Protein 3BNW (pdb70)

B-factor: mean 30.73, std 6.1, range [16.57, 66.94]

Radius of gyration: 21.54 Å; Cα contacts (8 Å, |Δi|>4): 655; chains: 2; bounding box: 54×39×64 Å

Solvent-accessible surface area: 16750 Å² total; per-residue (Å²): 119,5,22,79,27,59,1,20,33,36,1,0,0,8,0,92,8,62,152,122,190,112,66,100,77,85,23,26,4,21,41,62,181,93,5,57,126,43,0,69,67,10,42,15,0,6,0,2,0,19,0,12,0,15,111,4,84,88,89,65,114,101,80,32,35,56,45,28,0,5,0,14,2,8,73,105,82,15,32,0,43,19,68,28,22,63,154,29,76,85,107,32,64,33,0,10,0,32,1,0,0,19,1,3,0,22,2,71,31,61,54,168,64,98,141,29,36,72,70,16,75,127,50,5,43,108,29,0,110,93,17,4,128,95,119,140,21,69,102,53,21,169,44,73,30,18,149,40,124,56,114,76,78,20,74,32,62,78,10,183,92,7,29,34,33,0,0,0,8,0,94,3,54,129,92,155,188,118,78,123,66,77,18,26,4,19,38,64,184,106,10,33,131,57,0,51,63,11,41,18,0,7,0,8,0,20,0,13,0,12,99,6,90,85,81,75,110,89,83,37,34,54,48,24,0,8,0,18,0,8,90,151,94,65,10,35,0,42,14,66,26,27,64,156,32,77,85,85,31,55,28,0,9,0,32,0,0,0,21,6,20,0,12,1,75,28,68,60,175,61,102,107,28,54,79,76,5,77,148,35,7,50,109,47,0,113,74,42,3,132,79,99,103,22,69,124,54,19,208,53,83,26,28,146,30,138,57,103,75,74,28,69,32,62,78,14,176

Organism: Trypanosoma brucei brucei (strain 927/4 GUTat10.1) (NCBI:txid185431)

InterPro domains:
  IPR015865 Riboflavin kinase domain, bacterial/eukaryotic [PF01687] (8-143)
  IPR015865 Riboflavin kinase domain, bacterial/eukaryotic [SM00904] (9-144)
  IPR023465 Riboflavin kinase domain superfamily [G3DSA:2.40.30.30] (1-173)
  IPR023465 Riboflavin kinase domain superfamily [SSF82114] (8-155)
  IPR023468 Riboflavin kinase [PTHR22749] (8-161)

GO terms:
  GO:0031981 nuclear lumen (C, HTP)
  GO:0005737 cytoplasm (C, HTP)

Structure (mmCIF, N/CA/C/O backbone):
data_3BNW
#
_entry.id   3BNW
#
_cell.length_a   39.695
_cell.length_b   65.604
_cell.length_c   62.690
_cell.angle_alpha   90.00
_cell.angle_beta   103.49
_cell.angle_gamma   90.00
#
_symmetry.space_group_name_H-M   'P 1 21 1'
#
loop_
_entity.id
_entity.type
_entity.pdbx_description
1 polymer 'Riboflavin kinase, putative'
2 water water
#
loop_
_atom_site.group_PDB
_atom_site.id
_atom_site.type_symbol
_atom_site.label_atom_id
_atom_site.label_alt_id
_atom_site.label_comp_id
_atom_site.label_asym_id
_atom_site.label_entity_id
_atom_site.label_seq_id
_atom_site.pdbx_PDB_ins_code
_atom_site.Cartn_x
_atom_site.Cartn_y
_atom_site.Cartn_z
_atom_site.occupancy
_atom_site.B_iso_or_equiv
_atom_site.auth_seq_id
_atom_site.auth_comp_id
_atom_site.auth_asym_id
_atom_site.auth_atom_id
_atom_site.pdbx_PDB_model_num
ATOM 1 N N . HIS A 1 8 ? 2.378 36.717 42.426 1.00 31.39 0 HIS A N 1
ATOM 2 C CA . HIS A 1 8 ? 1.927 37.406 41.176 1.00 31.41 0 HIS A CA 1
ATOM 3 C C . HIS A 1 8 ? 0.435 37.730 41.238 1.00 30.71 0 HIS A C 1
ATOM 4 O O . HIS A 1 8 ? -0.353 36.978 41.816 1.00 30.91 0 HIS A O 1
ATOM 11 N N . MET A 1 9 ? 0.054 38.852 40.635 1.00 29.90 1 MET A N 1
ATOM 12 C CA . MET A 1 9 ? -1.349 39.258 40.577 1.00 28.98 1 MET A CA 1
ATOM 13 C C . MET A 1 9 ? -2.147 38.315 39.685 1.00 30.28 1 MET A C 1
ATOM 14 O O . MET A 1 9 ? -1.611 37.768 38.718 1.00 30.96 1 MET A O 1
ATOM 19 N N . ARG A 1 10 ? -3.421 38.123 40.014 1.00 31.07 2 ARG A N 1
ATOM 20 C CA . ARG A 1 10 ? -4.318 37.320 39.178 1.00 31.84 2 ARG A CA 1
ATOM 21 C C . ARG A 1 10 ? -4.521 38.029 37.840 1.00 32.32 2 ARG A C 1
ATOM 22 O O . ARG A 1 10 ? -4.654 39.253 37.796 1.00 32.33 2 ARG A O 1
ATOM 24 N N . GLN A 1 11 ? -4.524 37.265 36.750 1.00 32.93 3 GLN A N 1
ATOM 25 C CA . GLN A 1 11 ? -4.689 37.855 35.419 1.00 33.30 3 GLN A CA 1
ATOM 26 C C . GLN A 1 11 ? -6.169 37.980 35.107 1.00 33.03 3 GLN A C 1
ATOM 27 O O . GLN A 1 11 ? -6.806 37.025 34.666 1.00 33.24 3 GLN A O 1
ATOM 33 N N . THR A 1 12 ? -6.704 39.172 35.362 1.00 33.00 4 THR A N 1
ATOM 34 C CA . THR A 1 12 ? -8.136 39.434 35.264 1.00 33.05 4 THR A CA 1
ATOM 35 C C . THR A 1 12 ? -8.414 40.449 34.162 1.00 32.64 4 THR A C 1
ATOM 36 O O . THR A 1 12 ? -7.522 41.195 33.748 1.00 32.77 4 THR A O 1
ATOM 40 N N . GLY A 1 13 ? -9.664 40.487 33.712 1.00 32.06 5 GLY A N 1
ATOM 41 C CA . GLY A 1 13 ? -10.110 41.472 32.731 1.00 31.62 5 GLY A CA 1
ATOM 42 C C . GLY A 1 13 ? -10.524 42.802 33.347 1.00 30.98 5 GLY A C 1
ATOM 43 O O . GLY A 1 13 ? -11.379 43.506 32.795 1.00 31.50 5 GLY A O 1
ATOM 44 N N . SER A 1 14 ? -9.952 43.130 34.505 1.00 29.62 6 SER A N 1
ATOM 45 C CA . SER A 1 14 ? -10.013 44.481 35.050 1.00 28.41 6 SER A CA 1
ATOM 46 C C . SER A 1 14 ? -8.847 45.297 34.489 1.00 27.73 6 SER A C 1
ATOM 47 O O . SER A 1 14 ? -8.881 46.528 34.516 1.00 27.48 6 SER A O 1
ATOM 50 N N . PHE A 1 15 ? -7.821 44.610 33.981 1.00 27.02 7 PHE A N 1
ATOM 51 C CA . PHE A 1 15 ? -6.652 45.279 33.430 1.00 26.69 7 PHE A CA 1
ATOM 52 C C . PHE A 1 15 ? -6.903 45.666 31.985 1.00 26.76 7 PHE A C 1
ATOM 53 O O . PHE A 1 15 ? -7.178 44.809 31.149 1.00 26.82 7 PHE A O 1
ATOM 61 N N . GLN A 1 16 ? -6.787 46.959 31.697 1.00 26.78 8 GLN A N 1
ATOM 62 C CA . GLN A 1 16 ? -6.953 47.478 30.341 1.00 26.46 8 GLN A CA 1
ATOM 63 C C . GLN A 1 16 ? -5.599 47.565 29.624 1.00 25.82 8 GLN A C 1
ATOM 64 O O . GLN A 1 16 ? -4.747 48.369 30.011 1.00 25.66 8 GLN A O 1
ATOM 70 N N . PRO A 1 17 ? -5.389 46.740 28.577 1.00 25.59 9 PRO A N 1
ATOM 71 C CA . PRO A 1 17 ? -4.137 46.848 27.835 1.00 25.12 9 PRO A CA 1
ATOM 72 C C . PRO A 1 17 ? -4.084 48.130 27.021 1.00 24.69 9 PRO A C 1
ATOM 73 O O . PRO A 1 17 ? -5.123 48.694 26.684 1.00 24.58 9 PRO A O 1
ATOM 77 N N . PHE A 1 18 ? -2.876 48.582 26.711 1.00 24.32 10 PHE A N 1
ATOM 78 C CA . PHE A 1 18 ? -2.696 49.816 25.969 1.00 24.15 10 PHE A CA 1
ATOM 79 C C . PHE A 1 18 ? -1.399 49.814 25.183 1.00 23.95 10 PHE A C 1
ATOM 80 O O . PHE A 1 18 ? -0.598 48.886 25.272 1.00 23.79 10 PHE A O 1
ATOM 88 N N . PHE A 1 19 ? -1.222 50.876 24.404 1.00 24.22 11 PHE A N 1
ATOM 89 C CA . PHE A 1 19 ? -0.037 51.096 23.591 1.00 24.09 11 PHE A CA 1
ATOM 90 C C . PHE A 1 19 ? 0.606 52.405 24.038 1.00 24.06 11 PHE A C 1
ATOM 91 O O . PHE A 1 19 ? -0.095 53.355 24.390 1.00 23.84 11 PHE A O 1
ATOM 99 N N . LEU A 1 20 ? 1.934 52.449 24.034 1.00 24.19 12 LEU A N 1
ATOM 100 C CA . LEU A 1 20 ? 2.659 53.648 24.442 1.00 24.22 12 LEU A CA 1
ATOM 101 C C . LEU A 1 20 ? 3.881 53.831 23.567 1.00 23.91 12 LEU A C 1
ATOM 102 O O . LEU A 1 20 ? 4.659 52.894 23.378 1.00 24.39 12 LEU A O 1
ATOM 107 N N . ARG A 1 21 ? 4.037 55.032 23.019 1.00 23.67 13 ARG A N 1
ATOM 108 C CA . ARG A 1 21 ? 5.193 55.364 22.183 1.00 23.48 13 ARG A CA 1
ATOM 109 C C . ARG A 1 21 ? 5.857 56.613 22.744 1.00 23.50 13 ARG A C 1
ATOM 110 O O . ARG A 1 21 ? 5.179 57.603 23.019 1.00 23.67 13 ARG A O 1
ATOM 118 N N . GLY A 1 22 ? 7.175 56.563 22.912 1.00 23.30 14 GLY A N 1
ATOM 119 C CA . GLY A 1 22 ? 7.927 57.702 23.433 1.00 23.38 14 GLY A CA 1
ATOM 120 C C . GLY A 1 22 ? 9.425 57.492 23.332 1.00 23.52 14 GLY A C 1
ATOM 121 O O . GLY A 1 22 ? 9.882 56.375 23.115 1.00 23.62 14 GLY A O 1
ATOM 122 N N . LYS A 1 23 ? 10.186 58.572 23.494 1.00 23.78 15 LYS A N 1
ATOM 123 C CA . LYS A 1 23 ? 11.647 58.511 23.431 1.00 24.13 15 LYS A CA 1
ATOM 124 C C . LYS A 1 23 ? 12.281 58.018 24.739 1.00 24.15 15 LYS A C 1
ATOM 125 O O . LYS A 1 23 ? 11.758 58.254 25.829 1.00 23.87 15 LYS A O 1
ATOM 131 N N . VAL A 1 24 ? 13.412 57.328 24.606 1.00 24.36 16 VAL A N 1
ATOM 132 C CA . VAL A 1 24 ? 14.181 56.858 25.754 1.00 24.81 16 VAL A CA 1
ATOM 133 C C . VAL A 1 24 ? 15.010 58.020 26.307 1.00 25.09 16 VAL A C 1
ATOM 134 O O . VAL A 1 24 ? 15.833 58.598 25.585 1.00 25.74 16 VAL A O 1
ATOM 138 N N . VAL A 1 25 ? 14.788 58.349 27.580 1.00 25.19 17 VAL A N 1
ATOM 139 C CA . VAL A 1 25 ? 15.458 59.469 28.245 1.00 25.32 17 VAL A CA 1
ATOM 140 C C . VAL A 1 25 ? 16.128 59.026 29.547 1.00 26.06 17 VAL A C 1
ATOM 141 O O . VAL A 1 25 ? 15.940 57.896 30.004 1.00 26.40 17 VAL A O 1
ATOM 145 N N . HIS A 1 26 ? 16.913 59.923 30.139 1.00 26.68 18 HIS A N 1
ATOM 146 C CA . HIS A 1 26 ? 17.577 59.659 31.417 1.00 26.73 18 HIS A CA 1
ATOM 147 C C . HIS A 1 26 ? 16.616 59.885 32.580 1.00 26.72 18 HIS A C 1
ATOM 148 O O . HIS A 1 26 ? 16.975 59.695 33.744 1.00 27.05 18 HIS A O 1
ATOM 155 N N . SER A 1 33 ? 21.968 54.502 45.438 1.00 37.00 25 SER A N 1
ATOM 156 C CA . SER A 1 33 ? 22.503 53.144 45.420 1.00 37.06 25 SER A CA 1
ATOM 157 C C . SER A 1 33 ? 23.724 53.043 44.503 1.00 37.33 25 SER A C 1
ATOM 158 O O . SER A 1 33 ? 23.724 53.576 43.392 1.00 37.47 25 SER A O 1
ATOM 161 N N . GLN A 1 34 ? 24.749 52.337 44.975 1.00 37.49 26 GLN A N 1
ATOM 162 C CA . GLN A 1 34 ? 25.997 52.161 44.236 1.00 37.69 26 GLN A CA 1
ATOM 163 C C . GLN A 1 34 ? 25.944 50.973 43.263 1.00 37.68 26 GLN A C 1
ATOM 164 O O . GLN A 1 34 ? 26.899 50.742 42.521 1.00 37.69 26 GLN A O 1
ATOM 170 N N . LEU A 1 35 ? 24.842 50.221 43.275 1.00 37.87 27 LEU A N 1
ATOM 171 C CA . LEU A 1 35 ? 24.708 49.012 42.449 1.00 38.15 27 LEU A CA 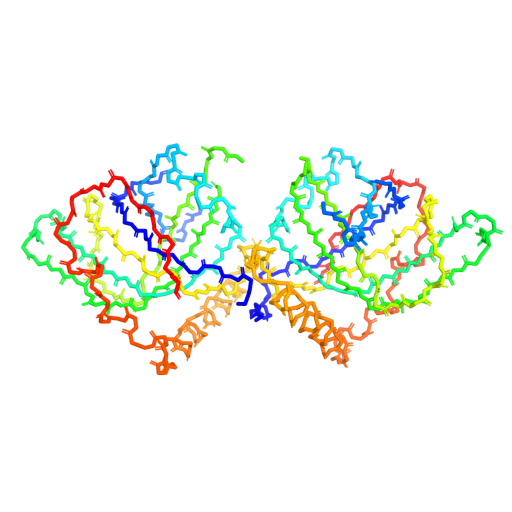1
ATOM 172 C C . LEU A 1 35 ? 24.597 49.290 40.949 1.00 38.62 27 LEU A C 1
ATOM 173 O O . LEU A 1 35 ? 24.976 48.451 40.130 1.00 38.51 27 LEU A O 1
ATOM 178 N N . GLY A 1 36 ? 24.076 50.459 40.592 1.00 39.10 28 GLY A N 1
ATOM 179 C CA . GLY A 1 36 ? 23.932 50.832 39.194 1.00 39.61 28 GLY A CA 1
ATOM 180 C C . GLY A 1 36 ? 22.705 50.195 38.570 1.00 40.07 28 GLY A C 1
ATOM 181 O O . GLY A 1 36 ? 22.796 49.496 37.559 1.00 39.97 28 GLY A O 1
ATOM 182 N N . PHE A 1 37 ? 21.552 50.435 39.188 1.00 40.64 29 PHE A N 1
ATOM 183 C CA . PHE A 1 37 ? 20.278 50.029 38.617 1.00 40.84 29 PHE A CA 1
ATOM 184 C C . PHE A 1 37 ? 20.031 50.825 37.342 1.00 41.11 29 PHE A C 1
ATOM 185 O O . PHE A 1 37 ? 20.618 51.894 37.156 1.00 41.03 29 PHE A O 1
ATOM 193 N N . PRO A 1 38 ? 19.160 50.308 36.456 1.00 41.31 30 PRO A N 1
ATOM 194 C CA . PRO A 1 38 ? 18.748 51.071 35.280 1.00 41.31 30 PRO A CA 1
ATOM 195 C C . PRO A 1 38 ? 17.982 52.330 35.667 1.00 41.12 30 PRO A C 1
ATOM 196 O O . PRO A 1 38 ? 17.142 52.280 36.569 1.00 41.57 30 PRO A O 1
ATOM 200 N N . THR A 1 39 ? 18.267 53.442 34.992 1.00 40.66 31 THR A N 1
ATOM 201 C CA . THR A 1 39 ? 17.487 54.673 35.167 1.00 40.06 31 THR A CA 1
ATOM 202 C C . THR A 1 39 ? 16.960 55.218 33.825 1.00 39.47 31 THR A C 1
ATOM 203 O O . THR A 1 39 ? 16.789 56.426 33.662 1.00 39.67 31 THR A O 1
ATOM 207 N N . ALA A 1 40 ? 16.702 54.325 32.871 1.00 38.68 32 ALA A N 1
ATOM 208 C CA . ALA A 1 40 ? 16.140 54.717 31.577 1.00 38.06 32 ALA A CA 1
ATOM 209 C C . ALA A 1 40 ? 14.626 54.849 31.699 1.00 37.54 32 ALA A C 1
ATOM 210 O O . ALA A 1 40 ? 13.969 53.995 32.305 1.00 37.61 32 ALA A O 1
ATOM 212 N N . ASN A 1 41 ? 14.084 55.926 31.132 1.00 36.68 33 ASN A N 1
ATOM 213 C CA . ASN A 1 41 ? 12.650 56.200 31.176 1.00 35.98 33 ASN A CA 1
ATOM 214 C C . ASN A 1 41 ? 12.095 56.476 29.791 1.00 35.09 33 ASN A C 1
ATOM 215 O O . ASN A 1 41 ? 12.838 56.780 28.862 1.00 34.53 33 ASN A O 1
ATOM 220 N N . ILE A 1 42 ? 10.777 56.374 29.665 1.00 34.54 34 ILE A N 1
ATOM 221 C CA . ILE A 1 42 ? 10.081 56.833 28.469 1.00 34.03 34 ILE A CA 1
ATOM 222 C C . ILE A 1 42 ? 9.595 58.254 28.736 1.00 33.50 34 ILE A C 1
ATOM 223 O O . ILE A 1 42 ? 8.936 58.506 29.746 1.00 33.36 34 ILE A O 1
ATOM 228 N N . GLY A 1 43 ? 9.942 59.177 27.842 1.00 32.96 35 GLY A N 1
ATOM 229 C CA . GLY A 1 43 ? 9.553 60.577 27.980 1.00 32.63 35 GLY A CA 1
ATOM 230 C C . GLY A 1 43 ? 8.056 60.764 27.835 1.00 32.40 35 GLY A C 1
ATOM 231 O O . GLY A 1 43 ? 7.483 60.431 26.798 1.00 32.36 35 GLY A O 1
ATOM 232 N N . LEU A 1 44 ? 7.424 61.289 28.884 1.00 32.08 36 LEU A N 1
ATOM 233 C CA . LEU A 1 44 ? 5.985 61.515 28.896 1.00 31.86 36 LEU A CA 1
ATOM 234 C C . LEU A 1 44 ? 5.673 63.006 28.807 1.00 31.89 36 LEU A C 1
ATOM 235 O O . LEU A 1 44 ? 6.570 63.845 28.890 1.00 31.85 36 LEU A O 1
ATOM 240 N N . ASP A 1 45 ? 4.393 63.318 28.623 1.00 31.97 37 ASP A N 1
ATOM 241 C CA . ASP A 1 45 ? 3.883 64.685 28.739 1.00 31.91 37 ASP A CA 1
ATOM 242 C C . ASP A 1 45 ? 2.630 64.665 29.615 1.00 32.03 37 ASP A C 1
ATOM 243 O O . ASP A 1 45 ? 2.213 63.598 30.066 1.00 32.23 37 ASP A O 1
ATOM 248 N N . LYS A 1 46 ? 2.035 65.831 29.851 1.00 32.14 38 LYS A N 1
ATOM 249 C CA . LYS A 1 46 ? 0.915 65.954 30.790 1.00 32.44 38 LYS A CA 1
ATOM 250 C C . LYS A 1 46 ? -0.267 65.040 30.447 1.00 32.44 38 LYS A C 1
ATOM 251 O O . LYS A 1 46 ? -0.865 64.429 31.340 1.00 32.41 38 LYS A O 1
ATOM 257 N N . ASP A 1 47 ? -0.592 64.951 29.158 1.00 32.36 39 ASP A N 1
ATOM 258 C CA . ASP A 1 47 ? -1.728 64.152 28.687 1.00 32.26 39 ASP A CA 1
ATOM 259 C C . ASP A 1 47 ? -1.488 62.651 28.846 1.00 31.73 39 ASP A C 1
ATOM 260 O O . ASP A 1 47 ? -2.367 61.922 29.297 1.00 31.73 39 ASP A O 1
ATOM 265 N N . VAL A 1 48 ? -0.302 62.192 28.463 1.00 31.37 40 VAL A N 1
ATOM 266 C CA . VAL 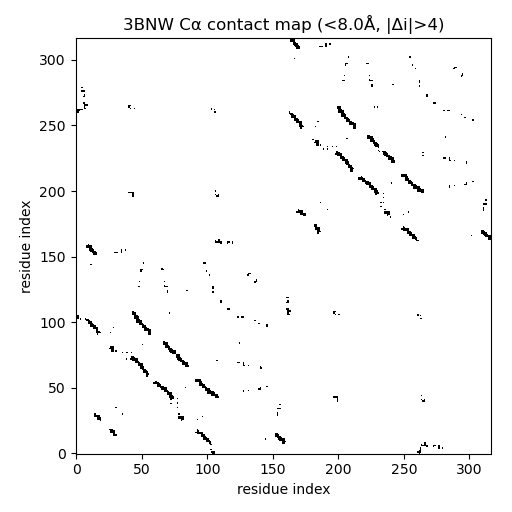A 1 48 ? 0.025 60.770 28.525 1.00 30.98 40 VAL A CA 1
ATOM 267 C C . VAL A 1 48 ? 0.188 60.300 29.973 1.00 30.61 40 VAL A C 1
ATOM 268 O O . VAL A 1 48 ? -0.162 59.166 30.297 1.00 30.54 40 VAL A O 1
ATOM 272 N N . MET A 1 49 ? 0.708 61.173 30.836 1.00 30.18 41 MET A N 1
ATOM 273 C CA . MET A 1 49 ? 0.758 60.908 32.276 1.00 29.70 41 MET A CA 1
ATOM 274 C C . MET A 1 49 ? -0.639 60.649 32.854 1.00 29.86 41 MET A C 1
ATOM 275 O O . MET A 1 49 ? -0.800 59.821 33.755 1.00 29.50 41 MET A O 1
ATOM 280 N N . GLU A 1 50 ? -1.638 61.365 32.336 1.00 30.10 42 GLU A N 1
ATOM 281 C CA . GLU A 1 50 ? -3.030 61.201 32.763 1.00 30.20 42 GLU A CA 1
ATOM 282 C C . GLU A 1 50 ? -3.584 59.841 32.341 1.00 29.96 42 GLU A C 1
ATOM 283 O O . GLU A 1 50 ? -4.277 59.181 33.112 1.00 30.33 42 GLU A O 1
ATOM 289 N N . CYS A 1 51 ? -3.287 59.437 31.111 1.00 29.63 43 CYS A N 1
ATOM 290 C CA . CYS A 1 51 ? -3.690 58.124 30.611 1.00 29.53 43 CYS A CA 1
ATOM 291 C C . CYS A 1 51 ? -3.120 56.978 31.449 1.00 29.16 43 CYS A C 1
ATOM 292 O O . CYS A 1 51 ? -3.776 55.954 31.633 1.00 29.44 43 CYS A O 1
ATOM 295 N N . LEU A 1 52 ? -1.901 57.160 31.951 1.00 28.47 44 LEU A N 1
ATOM 296 C CA . LEU A 1 52 ? -1.198 56.112 32.692 1.00 27.88 44 LEU A CA 1
ATOM 297 C C . LEU A 1 52 ? -1.618 55.995 34.162 1.00 27.71 44 LEU A C 1
ATOM 298 O O . LEU A 1 52 ? -1.267 55.021 34.830 1.00 27.37 44 LEU A O 1
ATOM 303 N N . GLN A 1 53 ? -2.379 56.968 34.658 1.00 27.75 45 GLN A N 1
ATOM 304 C CA . GLN A 1 53 ? -2.764 56.998 36.071 1.00 28.09 45 GLN A CA 1
ATOM 305 C C . GLN A 1 53 ? -3.345 55.680 36.601 1.00 28.33 45 GLN A C 1
ATOM 306 O O . GLN A 1 53 ? -2.981 55.252 37.691 1.00 28.82 45 GLN A O 1
ATOM 312 N N . PRO A 1 54 ? -4.222 55.009 35.828 1.00 28.61 46 PRO A N 1
ATOM 313 C CA . PRO A 1 54 ? -4.768 53.738 36.323 1.00 28.50 46 PRO A CA 1
ATOM 314 C C . PRO A 1 54 ? -3.749 52.600 36.460 1.00 28.48 46 PRO A C 1
ATOM 315 O O . PRO A 1 54 ? -4.108 51.524 36.934 1.00 28.53 46 PRO A O 1
ATOM 319 N N . TYR A 1 55 ? -2.507 52.831 36.041 1.00 28.67 47 TYR A N 1
ATOM 320 C CA . TYR A 1 55 ? -1.475 51.800 36.033 1.00 28.96 47 TYR A CA 1
ATOM 321 C C . TYR A 1 55 ? -0.326 52.095 37.004 1.00 28.69 47 TYR A C 1
ATOM 322 O O . TYR A 1 55 ? 0.657 51.357 37.036 1.00 28.89 47 TYR A O 1
ATOM 331 N N . LYS A 1 56 ? -0.455 53.156 37.801 1.00 28.24 48 LYS A N 1
ATOM 332 C CA . LYS A 1 56 ? 0.611 53.555 38.720 1.00 27.82 48 LYS A CA 1
ATOM 333 C C . LYS A 1 56 ? 0.709 52.604 39.902 1.00 26.81 48 LYS A C 1
ATOM 334 O O . LYS A 1 56 ? -0.300 52.051 40.339 1.00 26.82 48 LYS A O 1
ATOM 340 N N . ASN A 1 57 ? 1.933 52.443 40.408 1.00 25.74 49 ASN A N 1
ATOM 341 C CA . ASN A 1 57 ? 2.253 51.554 41.533 1.00 24.73 49 ASN A CA 1
ATOM 342 C C . ASN A 1 57 ? 2.320 50.091 41.099 1.00 24.28 49 ASN A C 1
ATOM 343 O O . ASN A 1 57 ? 2.101 49.195 41.904 1.00 24.01 49 ASN A O 1
ATOM 348 N N . LEU A 1 58 ? 2.653 49.857 39.829 1.00 24.10 50 LEU A N 1
ATOM 349 C CA . LEU A 1 58 ? 2.655 48.506 39.256 1.00 23.60 50 LEU A CA 1
ATOM 350 C C . LEU A 1 58 ? 3.903 48.187 38.455 1.00 22.72 50 LEU A C 1
ATOM 351 O O . LEU A 1 58 ? 4.517 49.073 37.858 1.00 22.45 50 LEU A O 1
ATOM 356 N N . VAL A 1 59 ? 4.251 46.901 38.441 1.00 22.46 51 VAL A N 1
ATOM 357 C CA . VAL A 1 59 ? 5.175 46.335 37.460 1.00 21.89 51 VAL A CA 1
ATOM 358 C C . VAL A 1 59 ? 4.328 45.613 36.414 1.00 22.26 51 VAL A C 1
ATOM 359 O O . VAL A 1 59 ? 3.523 44.736 36.756 1.00 22.61 51 VAL A O 1
ATOM 363 N N . VAL A 1 60 ? 4.501 45.991 35.149 1.00 22.14 52 VAL A N 1
ATOM 364 C CA . VAL A 1 60 ? 3.688 45.453 34.056 1.00 21.73 52 VAL A CA 1
ATOM 365 C C . VAL A 1 60 ? 4.573 44.752 33.038 1.00 21.48 52 VAL A C 1
ATOM 366 O O . VAL A 1 60 ? 5.789 44.836 33.117 1.00 20.82 52 VAL A O 1
ATOM 370 N N . TYR A 1 61 ? 3.942 44.069 32.085 1.00 21.39 53 TYR A N 1
ATOM 371 C CA . TYR A 1 61 ? 4.653 43.301 31.079 1.00 20.97 53 TYR A CA 1
ATOM 372 C C . TYR A 1 61 ? 3.970 43.373 29.718 1.00 20.81 53 TYR A C 1
ATOM 373 O O . TYR A 1 61 ? 2.803 43.750 29.613 1.00 21.06 53 TYR A O 1
ATOM 382 N N . GLY A 1 62 ? 4.706 43.000 28.675 1.00 20.63 54 GLY A N 1
ATOM 383 C CA . GLY A 1 62 ? 4.157 42.963 27.321 1.00 20.19 54 GLY A CA 1
ATOM 384 C C . GLY A 1 62 ? 5.235 42.878 26.263 1.00 19.88 54 GLY A C 1
ATOM 385 O O . GLY A 1 62 ? 6.330 42.395 26.525 1.00 19.36 54 GLY A O 1
ATOM 386 N N . TRP A 1 63 ? 4.918 43.363 25.065 1.00 20.10 55 TRP A N 1
ATOM 387 C CA . TRP A 1 63 ? 5.851 43.362 23.939 1.00 20.04 55 TRP A CA 1
ATOM 388 C C . TRP A 1 63 ? 6.317 44.773 23.647 1.00 20.22 55 TRP A C 1
ATOM 389 O O . TRP A 1 63 ? 5.537 45.713 23.751 1.00 20.65 55 TRP A O 1
ATOM 400 N N . GLY A 1 64 ? 7.582 44.919 23.270 1.00 20.61 56 GLY A N 1
ATOM 401 C CA . GLY A 1 64 ? 8.126 46.226 22.917 1.00 20.74 56 GLY A CA 1
ATOM 402 C C . GLY A 1 64 ? 9.097 46.173 21.761 1.00 20.82 56 GLY A C 1
ATOM 403 O O . GLY A 1 64 ? 9.601 45.109 21.409 1.00 20.65 56 GLY A O 1
ATOM 404 N N . THR A 1 65 ? 9.358 47.333 21.171 1.00 21.27 57 THR A N 1
ATOM 405 C CA . THR A 1 65 ? 10.352 47.452 20.105 1.00 22.25 57 THR A CA 1
ATOM 406 C C . THR A 1 65 ? 11.185 48.713 20.319 1.00 22.84 57 THR A C 1
ATOM 407 O O . THR A 1 65 ? 10.751 49.643 21.009 1.00 23.38 57 THR A O 1
ATOM 411 N N . VAL A 1 66 ? 12.375 48.730 19.728 1.00 23.25 58 VAL A N 1
ATOM 412 C CA . VAL A 1 66 ? 13.274 49.878 19.798 1.00 23.93 58 VAL A CA 1
ATOM 413 C C . VAL A 1 66 ? 13.664 50.280 18.377 1.00 24.42 58 VAL A C 1
ATOM 414 O O . VAL A 1 66 ? 13.988 49.429 17.551 1.00 23.87 58 VAL A O 1
ATOM 418 N N . SER A 1 67 ? 13.608 51.582 18.107 1.00 25.66 59 SER A N 1
ATOM 419 C CA . SER A 1 67 ? 13.752 52.116 16.756 1.00 26.81 59 SER A CA 1
ATOM 420 C C . SER A 1 67 ? 14.404 53.490 16.786 1.00 27.77 59 SER A C 1
ATOM 421 O O . SER A 1 67 ? 14.415 54.160 17.821 1.00 27.45 59 SER A O 1
ATOM 424 N N . GLN A 1 68 ? 14.938 53.896 15.635 1.00 29.30 60 GLN A N 1
ATOM 425 C CA . GLN A 1 68 ? 15.576 55.204 15.466 1.00 30.47 60 GLN A CA 1
ATOM 426 C C . GLN A 1 68 ? 16.663 55.457 16.523 1.00 31.16 60 GLN A C 1
ATOM 427 O O . GLN A 1 68 ? 16.710 56.513 17.160 1.00 31.07 60 GLN A O 1
ATOM 433 N N . VAL A 1 69 ? 17.537 54.470 16.695 1.00 32.15 61 VAL A N 1
ATOM 434 C CA . VAL A 1 69 ? 18.631 54.570 17.651 1.00 33.05 61 VAL A CA 1
ATOM 435 C C . VAL A 1 69 ? 19.728 55.438 17.033 1.00 33.57 61 VAL A C 1
ATOM 436 O O . VAL A 1 69 ? 20.174 55.153 15.924 1.00 33.63 61 VAL A O 1
ATOM 440 N N . PRO A 1 70 ? 20.146 56.513 17.731 1.00 34.30 62 PRO A N 1
ATOM 441 C CA . PRO A 1 70 ? 21.220 57.375 17.225 1.00 34.41 62 PRO A CA 1
ATOM 442 C C . PRO A 1 70 ? 22.433 56.582 16.729 1.00 35.11 62 PRO A C 1
ATOM 443 O O . PRO A 1 70 ? 22.967 55.752 17.462 1.00 35.14 62 PRO A O 1
ATOM 447 N N . GLY A 1 71 ? 22.842 56.823 15.486 1.00 35.92 63 GLY A N 1
ATOM 448 C CA . GLY A 1 71 ? 23.953 56.089 14.875 1.00 36.69 63 GLY A CA 1
ATOM 449 C C . GLY A 1 71 ? 23.483 54.894 14.063 1.00 37.32 63 GLY A C 1
ATOM 450 O O . GLY A 1 71 ? 23.983 54.649 12.963 1.00 37.30 63 GLY A O 1
ATOM 451 N N . LYS A 1 72 ? 22.528 54.150 14.618 1.00 38.12 64 LYS A N 1
ATOM 452 C CA . LYS A 1 72 ? 21.906 53.010 13.949 1.00 38.73 64 LYS A CA 1
ATOM 453 C C . LYS A 1 72 ? 20.470 53.374 13.566 1.00 39.18 64 LYS A C 1
ATOM 454 O O . LYS A 1 72 ? 19.548 52.571 13.743 1.00 39.53 64 LYS A O 1
ATOM 460 N N . GLU A 1 73 ? 20.276 54.586 13.047 1.00 39.39 65 GLU A N 1
ATOM 461 C CA . GLU A 1 73 ? 18.928 55.169 12.928 1.00 39.33 65 GLU A CA 1
ATOM 462 C C . GLU A 1 73 ? 18.000 54.453 11.934 1.00 39.24 65 GLU A C 1
ATOM 463 O O . GLU A 1 73 ? 16.777 54.565 12.043 1.00 39.12 65 GLU A O 1
ATOM 465 N N . ARG A 1 74 ? 18.581 53.724 10.980 1.00 39.29 66 ARG A N 1
ATOM 466 C CA . ARG A 1 74 ? 17.807 52.999 9.965 1.00 39.12 66 ARG A CA 1
ATOM 467 C C . ARG A 1 74 ? 17.189 51.691 10.482 1.00 38.92 66 ARG A C 1
ATOM 468 O O . ARG A 1 74 ? 16.141 51.260 9.992 1.00 38.98 66 ARG A O 1
ATOM 470 N N . GLU A 1 75 ? 17.829 51.073 11.474 1.00 38.54 67 GLU A N 1
ATOM 471 C CA . GLU A 1 75 ? 17.457 49.729 11.933 1.00 38.10 67 GLU A CA 1
ATOM 472 C C . GLU A 1 75 ? 16.251 49.741 12.875 1.00 37.17 67 GLU A C 1
ATOM 473 O O . GLU A 1 75 ? 15.830 50.800 13.355 1.00 37.51 67 GLU A O 1
ATOM 479 N N . SER A 1 76 ? 15.689 48.554 13.114 1.00 35.93 68 SER A N 1
ATOM 480 C CA . SER A 1 76 ? 14.595 48.371 14.076 1.00 34.61 68 SER A CA 1
ATOM 481 C C . SER A 1 76 ? 14.797 47.075 14.857 1.00 33.64 68 SER A C 1
ATOM 482 O O . SER A 1 76 ? 15.137 46.044 14.281 1.00 33.60 68 SER A O 1
ATOM 485 N N . PHE A 1 77 ? 14.579 47.134 16.169 1.00 32.51 69 PHE A N 1
ATOM 486 C CA . PHE A 1 77 ? 14.837 45.999 17.051 1.00 31.46 69 PHE A CA 1
ATOM 487 C C . PHE A 1 77 ? 13.547 45.508 17.696 1.00 30.64 69 PHE A C 1
ATOM 488 O O . PHE A 1 77 ? 12.680 46.307 18.045 1.00 30.40 69 PHE A O 1
ATOM 496 N N . GLY A 1 78 ? 13.427 44.188 17.833 1.00 29.94 70 GLY A N 1
ATOM 497 C CA . GLY A 1 78 ? 12.259 43.562 18.448 1.00 29.68 70 GLY A CA 1
ATOM 498 C C . GLY A 1 78 ? 11.345 42.885 17.441 1.00 29.51 70 GLY A C 1
ATOM 499 O O . GLY A 1 78 ? 11.737 42.669 16.294 1.00 30.04 70 GLY A O 1
ATOM 500 N N . PRO A 1 79 ? 10.112 42.544 17.858 1.00 29.11 71 PRO A N 1
ATOM 501 C CA . PRO A 1 79 ? 9.530 42.780 19.185 1.00 28.92 71 PRO A CA 1
ATOM 502 C C . PRO A 1 79 ? 10.138 41.887 20.274 1.00 28.53 71 PRO A C 1
ATOM 503 O O . PRO A 1 79 ? 10.368 40.698 20.045 1.00 28.46 71 PRO A O 1
ATOM 507 N N . TYR A 1 80 ? 10.405 42.466 21.441 1.00 28.35 72 TYR A N 1
ATOM 508 C CA . TYR A 1 80 ? 10.949 41.709 22.571 1.00 28.17 72 TYR A CA 1
ATOM 509 C C . TYR A 1 80 ? 9.985 41.716 23.754 1.00 28.23 72 TYR A C 1
ATOM 510 O O . TYR A 1 80 ? 9.195 42.646 23.903 1.00 27.95 72 TYR A O 1
ATOM 519 N N . PRO A 1 81 ? 10.051 40.676 24.607 1.00 28.82 73 PRO A N 1
ATOM 520 C CA . PRO A 1 81 ? 9.362 40.744 25.901 1.00 28.94 73 PRO A CA 1
ATOM 521 C C . PRO A 1 81 ? 9.928 41.870 26.778 1.00 29.07 73 PRO A C 1
ATOM 522 O O . PRO A 1 81 ? 11.100 42.228 26.651 1.00 29.14 73 PRO A O 1
ATOM 526 N N . PHE A 1 82 ? 9.100 42.433 27.646 1.00 29.34 74 PHE A N 1
ATOM 527 C CA . PHE A 1 82 ? 9.562 43.465 28.562 1.00 29.81 74 PHE A CA 1
ATOM 528 C C . PHE A 1 82 ? 8.702 43.479 29.812 1.00 29.88 74 PHE A C 1
ATOM 529 O O . PHE A 1 82 ? 7.538 43.082 29.777 1.00 29.55 74 PHE A O 1
ATOM 537 N N . ALA A 1 83 ? 9.304 43.916 30.916 1.00 30.23 75 ALA A N 1
ATOM 538 C CA . ALA A 1 83 ? 8.573 44.306 32.114 1.00 30.21 75 ALA A CA 1
ATOM 539 C C . ALA A 1 83 ? 8.841 45.789 32.318 1.00 30.57 75 ALA A C 1
ATOM 540 O O . ALA A 1 83 ? 9.781 46.334 31.730 1.00 31.08 75 ALA A O 1
ATOM 542 N N . ALA A 1 84 ? 8.028 46.450 33.132 1.00 30.94 76 ALA A N 1
ATOM 543 C CA . ALA A 1 84 ? 8.181 47.892 33.335 1.00 31.13 76 ALA A CA 1
ATOM 544 C C . ALA A 1 84 ? 7.528 48.343 34.620 1.00 31.50 76 ALA A C 1
ATOM 545 O O . ALA A 1 84 ? 6.494 47.803 35.016 1.00 31.52 76 ALA A O 1
ATOM 547 N N . SER A 1 85 ? 8.123 49.349 35.255 1.00 31.88 77 SER A N 1
ATOM 548 C CA . SER A 1 85 ? 7.550 49.949 36.456 1.00 32.28 77 SER A CA 1
ATOM 549 C C . SER A 1 85 ? 6.897 51.280 36.108 1.00 32.87 77 SER A C 1
ATOM 550 O O . SER A 1 85 ? 7.510 52.119 35.445 1.00 32.73 77 SER A O 1
ATOM 553 N N . ILE A 1 86 ? 5.652 51.461 36.553 1.00 33.68 78 ILE A N 1
ATOM 554 C CA . ILE A 1 86 ? 4.932 52.726 36.402 1.00 34.27 78 ILE A CA 1
ATOM 555 C C . ILE A 1 86 ? 4.666 53.325 37.783 1.00 34.80 78 ILE A C 1
ATOM 556 O O . ILE A 1 86 ? 3.848 52.799 38.544 1.00 34.45 78 ILE A O 1
ATOM 561 N N . GLY A 1 87 ? 5.358 54.419 38.105 1.00 35.60 79 GLY A N 1
ATOM 562 C CA . GLY A 1 87 ? 5.160 55.089 39.392 1.00 36.39 79 GLY A CA 1
ATOM 563 C C . GLY A 1 87 ? 5.701 56.512 39.432 1.00 36.70 79 GLY A C 1
ATOM 564 O O . GLY A 1 87 ? 6.325 56.975 38.488 1.00 36.82 79 GLY A O 1
ATOM 565 N N . PHE A 1 88 ? 5.453 57.189 40.552 1.00 37.40 80 PHE A N 1
ATOM 566 C CA . PHE A 1 88 ? 5.924 58.554 40.775 1.00 37.69 80 PHE A CA 1
ATOM 567 C C . PHE A 1 88 ? 7.425 58.580 41.078 1.00 38.04 80 PHE A C 1
ATOM 568 O O . PHE A 1 88 ? 7.997 57.584 41.527 1.00 38.02 80 PHE A O 1
ATOM 570 N N . ASN A 1 89 ? 8.046 59.729 40.816 1.00 38.29 81 ASN A N 1
ATOM 571 C CA . ASN A 1 89 ? 9.466 59.950 41.085 1.00 38.31 81 ASN A CA 1
ATOM 572 C C . ASN A 1 89 ? 9.741 61.444 41.214 1.00 38.45 81 ASN A C 1
ATOM 573 O O . ASN A 1 89 ? 8.935 62.271 40.782 1.00 38.44 81 ASN A O 1
ATOM 575 N N . THR A 1 96 ? 6.111 62.735 39.915 1.00 29.20 88 THR A N 1
ATOM 576 C CA . THR A 1 96 ? 5.860 62.729 38.477 1.00 29.23 88 THR A CA 1
ATOM 577 C C . THR A 1 96 ? 5.780 61.298 37.946 1.00 29.02 88 THR A C 1
ATOM 578 O O . THR A 1 96 ? 6.769 60.566 37.986 1.00 29.61 88 THR A O 1
ATOM 580 N N . LEU A 1 97 ? 4.609 60.907 37.450 1.00 28.60 89 LEU A N 1
ATOM 581 C CA . LEU A 1 97 ? 4.426 59.588 36.845 1.00 28.55 89 LEU A CA 1
ATOM 582 C C . LEU A 1 97 ? 5.587 59.277 35.890 1.00 28.70 89 LEU A C 1
ATOM 583 O O . LEU A 1 97 ? 5.865 60.028 34.949 1.00 28.76 89 LEU A O 1
ATOM 588 N N . THR A 1 98 ? 6.273 58.173 36.170 1.00 28.53 90 THR A N 1
ATOM 589 C CA . THR A 1 98 ? 7.430 57.734 35.411 1.00 27.99 90 THR A CA 1
ATOM 590 C C . THR A 1 98 ? 7.121 56.355 34.846 1.00 27.69 90 THR A C 1
ATOM 591 O O . THR A 1 98 ? 6.379 55.587 35.460 1.00 26.65 90 THR A O 1
ATOM 595 N N . VAL A 1 99 ? 7.670 56.058 33.668 1.00 27.81 91 VAL A N 1
ATOM 596 C CA . VAL A 1 99 ? 7.606 54.711 33.097 1.00 27.80 91 VAL A CA 1
ATOM 597 C C . VAL A 1 99 ? 9.023 54.228 32.847 1.00 28.02 91 VAL A C 1
ATOM 598 O O . VAL A 1 99 ? 9.790 54.867 32.132 1.00 28.00 91 VAL A O 1
ATOM 602 N N . GLU A 1 100 ? 9.356 53.094 33.451 1.00 28.67 92 GLU A N 1
ATOM 603 C CA . GLU A 1 100 ? 10.717 52.584 33.470 1.00 29.36 92 GLU A CA 1
ATOM 604 C C . GLU A 1 100 ? 10.722 51.160 32.924 1.00 29.44 92 GLU A C 1
ATOM 605 O O . GLU A 1 100 ? 10.403 50.223 33.653 1.00 29.40 92 GLU A O 1
ATOM 611 N N . PRO A 1 101 ? 11.078 50.993 31.633 1.00 30.16 93 PRO A N 1
ATOM 612 C CA . PRO A 1 101 ? 10.975 49.683 31.003 1.00 30.48 93 PRO A CA 1
ATOM 613 C C . PRO A 1 101 ? 12.256 48.853 31.129 1.00 31.12 93 PRO A C 1
ATOM 614 O O . PRO A 1 101 ? 13.364 49.405 31.162 1.00 30.66 93 PRO A O 1
ATOM 618 N N . TYR A 1 102 ? 12.086 47.533 31.195 1.00 31.64 94 TYR A N 1
ATOM 619 C CA . TYR A 1 102 ? 13.204 46.599 31.268 1.00 31.78 94 TYR A CA 1
ATOM 620 C C . TYR A 1 102 ? 13.035 45.525 30.195 1.00 31.80 94 TYR A C 1
ATOM 621 O O . TYR A 1 102 ? 12.355 44.518 30.409 1.00 31.73 94 TYR A O 1
ATOM 630 N N . PHE A 1 103 ? 13.653 45.747 29.040 1.00 31.91 95 PHE A N 1
ATOM 631 C CA . PHE A 1 103 ? 13.591 44.782 27.947 1.00 32.08 95 PHE A CA 1
ATOM 632 C C . PHE A 1 103 ? 14.278 43.479 28.331 1.00 31.77 95 PHE A C 1
ATOM 633 O O . PHE A 1 103 ? 15.429 43.488 28.775 1.00 31.32 95 PHE A O 1
ATOM 641 N N . LEU A 1 104 ? 13.572 42.364 28.146 1.00 31.55 96 LEU A N 1
ATOM 642 C CA . LEU A 1 104 ? 14.164 41.036 28.301 1.00 31.49 96 LEU A CA 1
ATOM 643 C C . LEU A 1 104 ? 14.990 40.714 27.056 1.00 31.38 96 LEU A C 1
ATOM 644 O O . LEU A 1 104 ? 14.696 39.775 26.315 1.00 31.38 96 LEU A O 1
ATOM 649 N N . HIS A 1 105 ? 16.028 41.517 26.841 1.00 31.43 97 HIS A N 1
ATOM 650 C CA . HIS A 1 105 ? 16.918 41.377 25.693 1.00 31.31 97 HIS A CA 1
ATOM 651 C C . HIS A 1 105 ? 18.247 42.092 25.958 1.00 31.48 97 HIS A C 1
ATOM 652 O O . HIS A 1 105 ? 18.280 43.152 26.591 1.00 31.47 97 HIS A O 1
ATOM 659 N N . GLU A 1 106 ? 19.332 41.507 25.460 1.00 31.68 98 GLU A N 1
ATOM 660 C CA . GLU A 1 106 ? 20.672 42.048 25.673 1.00 31.95 98 GLU A CA 1
ATOM 661 C C . GLU A 1 106 ? 21.105 42.780 24.411 1.00 31.11 98 GLU A C 1
ATOM 662 O O . GLU A 1 106 ? 21.522 42.158 23.438 1.00 31.16 98 GLU A O 1
ATOM 668 N N . PHE A 1 107 ? 20.984 44.103 24.432 1.00 30.50 99 PHE A N 1
ATOM 669 C CA . PHE A 1 107 ? 21.380 44.941 23.304 1.00 29.93 99 PHE A CA 1
ATOM 670 C C . PHE A 1 107 ? 22.896 45.088 23.222 1.00 30.10 99 PHE A C 1
ATOM 671 O O . PHE A 1 107 ? 23.467 45.108 22.121 1.00 30.06 99 PHE A O 1
ATOM 679 N N . GLY A 1 108 ? 23.538 45.191 24.388 1.00 29.96 100 GLY A N 1
ATOM 680 C CA . GLY A 1 108 ? 24.980 45.412 24.475 1.00 30.09 100 GLY A CA 1
ATOM 681 C C . GLY A 1 108 ? 25.355 46.886 24.472 1.00 30.23 100 GLY A C 1
ATOM 682 O O . GLY A 1 108 ? 26.535 47.236 24.401 1.00 30.53 100 GLY A O 1
ATOM 683 N N . TRP A 1 109 ? 24.346 47.750 24.547 1.00 30.33 101 TRP A N 1
ATOM 684 C CA . TRP A 1 109 ? 24.544 49.197 24.529 1.00 30.19 101 TRP A CA 1
ATOM 685 C C . TRP A 1 109 ? 23.267 49.912 24.955 1.00 30.22 101 TRP A C 1
ATOM 686 O O . TRP A 1 109 ? 22.189 49.318 24.991 1.00 30.14 101 TRP A O 1
ATOM 697 N N . ASP A 1 110 ? 23.403 51.189 25.286 1.00 30.40 102 ASP A N 1
ATOM 698 C CA . ASP A 1 110 ? 22.255 52.021 25.623 1.00 30.53 102 ASP A CA 1
ATOM 699 C C . ASP A 1 110 ? 21.667 52.635 24.355 1.00 29.96 102 ASP A C 1
ATOM 700 O O . ASP A 1 110 ? 22.347 52.757 23.336 1.00 30.07 102 ASP A O 1
ATOM 705 N N . PHE A 1 111 ? 20.400 53.021 24.432 1.00 29.48 103 PHE A N 1
ATOM 706 C CA . PHE A 1 111 ? 19.687 53.587 23.286 1.00 29.17 103 PHE A CA 1
ATOM 707 C C . PHE A 1 111 ? 18.885 54.824 23.696 1.00 28.68 103 PHE A C 1
ATOM 708 O O . PHE A 1 111 ? 17.705 54.956 23.365 1.00 28.35 103 PHE A O 1
ATOM 716 N N . TYR A 1 112 ? 19.550 55.730 24.410 1.00 28.02 104 TYR A N 1
ATOM 717 C CA . TYR A 1 112 ? 18.952 57.002 24.800 1.00 27.50 104 TYR A CA 1
ATOM 718 C C . TYR A 1 112 ? 18.687 57.848 23.561 1.00 26.92 104 TYR A C 1
ATOM 719 O O . TYR A 1 112 ? 19.564 58.006 22.712 1.00 26.75 104 TYR A O 1
ATOM 728 N N . GLY A 1 113 ? 17.471 58.382 23.464 1.00 26.38 105 GLY A N 1
ATOM 729 C CA . GLY A 1 113 ? 17.050 59.146 22.288 1.00 25.87 105 GLY A CA 1
ATOM 730 C C . GLY A 1 113 ? 16.415 58.289 21.205 1.00 25.10 105 GLY A C 1
ATOM 731 O O . GLY A 1 113 ? 16.034 58.802 20.155 1.00 25.32 105 GLY A O 1
ATOM 732 N N . ALA A 1 114 ? 16.312 56.985 21.457 1.00 24.22 106 ALA A N 1
ATOM 733 C CA . ALA A 1 114 ? 15.642 56.066 20.550 1.00 23.49 106 ALA A CA 1
ATOM 734 C C . 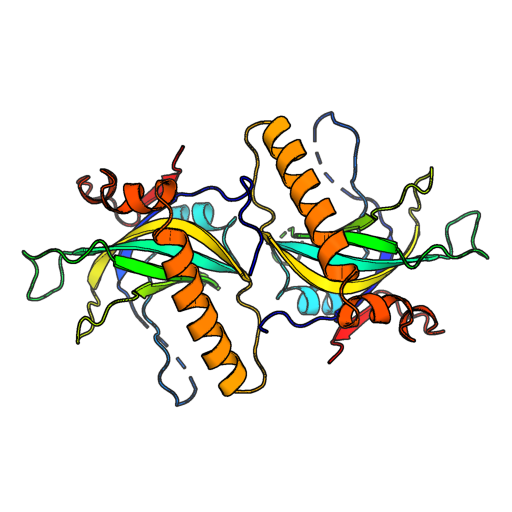ALA A 1 114 ? 14.162 56.052 20.873 1.00 23.10 106 ALA A C 1
ATOM 735 O O . ALA A 1 114 ? 13.771 56.244 22.025 1.00 23.15 106 ALA A O 1
ATOM 737 N N . VAL A 1 115 ? 13.337 55.828 19.857 1.00 22.57 107 VAL A N 1
ATOM 738 C CA . VAL A 1 115 ? 11.904 55.708 20.072 1.00 22.13 107 VAL A CA 1
ATOM 739 C C . VAL A 1 115 ? 11.597 54.285 20.529 1.00 21.87 107 VAL A C 1
ATOM 740 O O . VAL A 1 115 ? 11.994 53.310 19.900 1.00 21.49 107 VAL A O 1
ATOM 744 N N . VAL A 1 116 ? 10.906 54.175 21.649 1.00 22.20 108 VAL A N 1
ATOM 745 C CA . VAL A 1 116 ? 10.469 52.882 22.136 1.00 22.73 108 VAL A CA 1
ATOM 746 C C . VAL A 1 116 ? 8.955 52.810 22.007 1.00 22.76 108 VAL A C 1
ATOM 747 O O . VAL A 1 116 ? 8.246 53.771 22.307 1.00 23.08 108 VAL A O 1
ATOM 751 N N . LYS A 1 117 ? 8.472 51.669 21.535 1.00 22.70 109 LYS A N 1
ATOM 752 C CA . LYS A 1 117 ? 7.054 51.419 21.425 1.00 22.91 109 LYS A CA 1
ATOM 753 C C . LYS A 1 117 ? 6.761 50.194 22.262 1.00 22.68 109 LYS A C 1
ATOM 754 O O . LYS A 1 117 ? 7.464 49.198 22.142 1.00 22.80 109 LYS A O 1
ATOM 760 N N . ILE A 1 118 ? 5.751 50.267 23.124 1.00 22.88 110 ILE A N 1
ATOM 761 C CA . ILE A 1 118 ? 5.375 49.108 23.936 1.00 23.30 110 ILE A CA 1
ATOM 762 C C . ILE A 1 118 ? 3.870 48.863 23.917 1.00 23.52 110 ILE A C 1
ATOM 763 O O . ILE A 1 118 ? 3.079 49.804 23.857 1.00 23.70 110 ILE A O 1
ATOM 768 N N . ILE A 1 119 ? 3.496 47.585 23.927 1.00 23.84 111 ILE A N 1
ATOM 769 C CA . ILE A 1 119 ? 2.127 47.161 24.197 1.00 24.27 111 ILE A CA 1
ATOM 770 C C . ILE A 1 119 ? 2.130 46.495 25.584 1.00 24.22 111 ILE A C 1
ATOM 771 O O . ILE A 1 119 ? 2.812 45.490 25.787 1.00 24.05 111 ILE A O 1
ATOM 776 N N . VAL A 1 120 ? 1.402 47.081 26.536 1.00 24.15 112 VAL A N 1
ATOM 777 C CA . VAL A 1 120 ? 1.327 46.555 27.904 1.00 24.16 112 VAL A CA 1
ATOM 778 C C . VAL A 1 120 ? 0.121 45.636 28.021 1.00 23.76 112 VAL A C 1
ATOM 779 O O . VAL A 1 120 ? -1.004 46.089 27.899 1.00 23.98 112 VAL A O 1
ATOM 783 N N . LEU A 1 121 ? 0.363 44.352 28.268 1.00 23.57 113 LEU A N 1
ATOM 784 C CA . LEU A 1 121 ? -0.690 43.341 28.220 1.00 23.25 113 LEU A CA 1
ATOM 785 C C . LEU A 1 121 ? -1.152 42.871 29.595 1.00 23.86 113 LEU A C 1
ATOM 786 O O . LEU A 1 121 ? -2.218 42.269 29.709 1.00 24.13 113 LEU A O 1
ATOM 791 N N . GLY A 1 122 ? -0.372 43.129 30.643 1.00 24.38 114 GLY A N 1
ATOM 792 C CA . GLY A 1 122 ? -0.819 42.765 31.985 1.00 24.45 114 GLY A CA 1
ATOM 793 C C . GLY A 1 122 ? 0.081 43.224 33.112 1.00 24.77 114 GLY A C 1
ATOM 794 O O . GLY A 1 122 ? 1.173 43.765 32.886 1.00 24.95 114 GLY A O 1
ATOM 795 N N . GLU A 1 123 ? -0.376 42.954 34.332 1.00 24.27 115 GLU A N 1
ATOM 796 C CA . GLU A 1 123 ? 0.313 43.371 35.547 1.00 24.00 115 GLU A CA 1
ATOM 797 C C . GLU A 1 123 ? 0.884 42.188 36.327 1.00 23.94 115 GLU A C 1
ATOM 798 O O . GLU A 1 123 ? 0.254 41.135 36.428 1.00 23.52 115 GLU A O 1
ATOM 804 N N . ILE A 1 124 ? 2.080 42.378 36.880 1.00 24.12 116 ILE A N 1
ATOM 805 C CA . ILE A 1 124 ? 2.773 41.331 37.631 1.00 24.28 116 ILE A CA 1
ATOM 806 C C . ILE A 1 124 ? 2.494 41.474 39.128 1.00 24.56 116 ILE A C 1
ATOM 807 O O . ILE A 1 124 ? 2.067 40.524 39.789 1.00 25.08 116 ILE A O 1
ATOM 812 N N . ARG A 1 125 ? 2.720 42.679 39.642 1.00 24.25 117 ARG A N 1
ATOM 813 C CA . ARG A 1 125 ? 2.613 42.964 41.065 1.00 23.70 117 ARG A CA 1
ATOM 814 C C . ARG A 1 125 ? 2.683 44.475 41.256 1.00 24.05 117 ARG A C 1
ATOM 815 O O . ARG A 1 125 ? 2.943 45.210 40.301 1.00 23.39 117 ARG A O 1
ATOM 823 N N . SER A 1 126 ? 2.480 44.929 42.491 1.00 24.65 118 SER A N 1
ATOM 824 C CA . SER A 1 126 ? 2.802 46.307 42.859 1.00 25.11 118 SER A CA 1
ATOM 825 C C . SER A 1 126 ? 4.314 46.451 42.993 1.00 25.70 118 SER A C 1
ATOM 826 O O . SER A 1 126 ? 5.023 45.471 43.209 1.00 25.43 118 SER A O 1
ATOM 829 N N . MET A 1 127 ? 4.797 47.681 42.866 1.00 26.50 119 MET A N 1
ATOM 830 C CA . MET A 1 127 ? 6.224 47.961 42.944 1.00 27.07 119 MET A CA 1
ATOM 831 C C . MET A 1 127 ? 6.813 47.575 44.294 1.00 27.21 119 MET A C 1
ATOM 832 O O . MET A 1 127 ? 7.946 47.098 44.361 1.00 27.32 119 MET A O 1
ATOM 837 N N . GLY A 1 128 ? 6.045 47.795 45.362 1.00 27.72 120 GLY A N 1
ATOM 838 C CA . GLY A 1 128 ? 6.409 47.326 46.704 1.00 27.79 120 GLY A CA 1
ATOM 839 C C . GLY A 1 128 ? 7.792 47.733 47.187 1.00 27.97 120 GLY A C 1
ATOM 840 O O . GLY A 1 128 ? 8.304 48.792 46.827 1.00 27.60 120 GLY A O 1
ATOM 841 N N . SER A 1 129 ? 8.399 46.878 48.006 1.00 28.55 121 SER A N 1
ATOM 842 C CA . SER A 1 129 ? 9.659 47.209 48.677 1.00 28.92 121 SER A CA 1
ATOM 843 C C . SER A 1 129 ? 10.363 45.971 49.206 1.00 29.20 121 SER A C 1
ATOM 844 O O . SER A 1 129 ? 9.720 44.984 49.563 1.00 28.80 121 SER A O 1
ATOM 847 N N . PHE A 1 130 ? 11.689 46.050 49.279 1.00 30.14 122 PHE A N 1
ATOM 848 C CA . PHE A 1 130 ? 12.512 44.927 49.718 1.00 30.52 122 PHE A CA 1
ATOM 849 C C . PHE A 1 130 ? 13.359 45.304 50.926 1.00 30.78 122 PHE A C 1
ATOM 850 O O . PHE A 1 130 ? 13.614 46.484 51.177 1.00 30.99 122 PHE A O 1
ATOM 858 N N . HIS A 1 131 ? 13.778 44.293 51.681 1.00 30.81 123 HIS A N 1
ATOM 859 C CA . HIS A 1 131 ? 14.711 44.494 52.777 1.00 31.08 123 HIS A CA 1
ATOM 860 C C . HIS A 1 131 ? 16.097 44.050 52.320 1.00 30.84 123 HIS A C 1
ATOM 861 O O . HIS A 1 131 ? 17.002 44.876 52.186 1.00 31.24 123 HIS A O 1
ATOM 868 N N . SER A 1 132 ? 16.250 42.758 52.044 1.00 30.30 124 SER A N 1
ATOM 869 C CA . SER A 1 132 ? 17.516 42.221 51.556 1.00 29.83 124 SER A CA 1
ATOM 870 C C . SER A 1 132 ? 17.676 42.453 50.056 1.00 29.49 124 SER A C 1
ATOM 871 O O . SER A 1 132 ? 16.712 42.767 49.356 1.00 29.50 124 SER A O 1
ATOM 874 N N . LEU A 1 133 ? 18.909 42.300 49.578 1.00 29.21 125 LEU A N 1
ATOM 875 C CA . LEU A 1 133 ? 19.223 42.402 48.152 1.00 28.93 125 LEU A CA 1
ATOM 876 C C . LEU A 1 133 ? 18.810 41.134 47.404 1.00 28.76 125 LEU A C 1
ATOM 877 O O . LEU A 1 133 ? 18.410 41.195 46.247 1.00 28.41 125 LEU A O 1
ATOM 882 N N . GLN A 1 134 ? 18.922 39.986 48.070 1.00 28.83 126 GLN A N 1
ATOM 883 C CA . GLN A 1 134 ? 18.582 38.696 47.465 1.00 28.95 126 GLN A CA 1
ATOM 884 C C . GLN A 1 134 ? 17.075 38.595 47.263 1.00 28.43 126 GLN A C 1
ATOM 885 O O . GLN A 1 134 ? 16.610 37.849 46.407 1.00 27.94 126 GLN A O 1
ATOM 891 N N . ALA A 1 135 ? 16.324 39.353 48.060 1.00 28.37 127 ALA A N 1
ATOM 892 C CA . ALA A 1 135 ? 14.877 39.458 47.907 1.00 28.15 127 ALA A CA 1
ATOM 893 C C . ALA A 1 135 ? 14.524 40.145 46.592 1.00 28.08 127 ALA A C 1
ATOM 894 O O . ALA A 1 135 ? 13.642 39.682 45.868 1.00 27.92 127 ALA A O 1
ATOM 896 N N . LEU A 1 136 ? 15.215 41.246 46.295 1.00 28.18 128 LEU A N 1
ATOM 897 C CA . LEU A 1 136 ? 14.994 41.995 45.054 1.00 28.26 128 LEU A CA 1
ATOM 898 C C . LEU A 1 136 ? 15.325 41.150 43.829 1.00 28.41 128 LEU A C 1
ATOM 899 O O . LEU A 1 136 ? 14.539 41.085 42.882 1.00 28.80 128 LEU A O 1
ATOM 904 N N . VAL A 1 137 ? 16.479 40.496 43.858 1.00 28.54 129 VAL A N 1
ATOM 905 C CA . VAL A 1 137 ? 16.916 39.666 42.741 1.00 28.90 129 VAL A CA 1
ATOM 906 C C . VAL A 1 137 ? 15.981 38.477 42.507 1.00 28.99 129 VAL A C 1
ATOM 907 O O . VAL A 1 137 ? 15.587 38.211 41.371 1.00 29.36 129 VAL A O 1
ATOM 911 N N . ASP A 1 138 ? 15.606 37.777 43.572 1.00 28.98 130 ASP A N 1
ATOM 912 C CA . ASP A 1 138 ? 14.666 36.663 43.446 1.00 28.97 130 ASP A CA 1
ATOM 913 C C . ASP A 1 138 ? 13.310 37.111 42.908 1.00 28.69 130 ASP A C 1
ATOM 914 O O . ASP A 1 138 ? 12.597 36.314 42.301 1.00 29.08 130 ASP A O 1
ATOM 919 N N . THR A 1 139 ? 12.957 38.377 43.123 1.00 28.17 131 THR A N 1
ATOM 920 C CA . THR A 1 139 ? 11.697 38.914 42.616 1.00 27.85 131 THR A CA 1
ATOM 921 C C . THR A 1 139 ? 11.795 39.326 41.145 1.00 27.65 131 THR A C 1
ATOM 922 O O . THR A 1 139 ? 10.859 39.103 40.389 1.00 27.60 131 THR A O 1
ATOM 926 N N . ILE A 1 140 ? 12.917 39.908 40.734 1.00 27.75 132 ILE A N 1
ATOM 927 C CA . ILE A 1 140 ? 13.111 40.230 39.317 1.00 28.06 132 ILE A CA 1
ATOM 928 C C . ILE A 1 140 ? 13.166 38.957 38.465 1.00 28.18 132 ILE A C 1
ATOM 929 O O . ILE A 1 140 ? 12.570 38.908 37.390 1.00 28.04 132 ILE A O 1
ATOM 934 N N . LYS A 1 141 ? 13.880 37.939 38.947 1.00 28.25 133 LYS A N 1
ATOM 935 C CA . LYS A 1 141 ? 13.896 36.620 38.300 1.00 28.48 133 LYS A CA 1
ATOM 936 C C . LYS A 1 141 ? 12.488 36.037 38.166 1.00 28.22 133 LYS A C 1
ATOM 937 O O . LYS A 1 141 ? 12.149 35.437 37.143 1.00 28.18 133 LYS A O 1
ATOM 943 N N . SER A 1 142 ? 11.676 36.210 39.205 1.00 27.93 134 SER A N 1
ATOM 944 C CA . SER A 1 142 ? 10.286 35.776 39.166 1.00 28.00 134 SER A CA 1
ATOM 945 C C . SER A 1 142 ? 9.455 36.609 38.184 1.00 27.97 134 SER A C 1
ATOM 946 O O . SER A 1 142 ? 8.565 36.078 37.533 1.00 28.04 134 SER A O 1
ATOM 949 N N . ASP A 1 143 ? 9.743 37.906 38.089 1.00 27.83 135 ASP A N 1
ATOM 950 C CA . ASP A 1 143 ? 9.065 38.778 37.134 1.00 27.84 135 ASP A CA 1
ATOM 951 C C . ASP A 1 143 ? 9.433 38.401 35.705 1.00 27.73 135 ASP A C 1
ATOM 952 O O . ASP A 1 143 ? 8.564 38.300 34.843 1.00 27.51 135 ASP A O 1
ATOM 957 N N . VAL A 1 144 ? 10.731 38.212 35.469 1.00 27.66 136 VAL A N 1
ATOM 958 C CA . VAL A 1 144 ? 11.248 37.867 34.148 1.00 27.66 136 VAL A CA 1
ATOM 959 C C . VAL A 1 144 ? 10.643 36.558 33.633 1.00 27.68 136 VAL A C 1
ATOM 960 O O . VAL A 1 144 ? 10.195 36.489 32.492 1.00 27.12 136 VAL A O 1
ATOM 964 N N . GLN A 1 145 ? 10.610 35.535 34.483 1.00 28.13 137 GLN A N 1
ATOM 965 C CA . GLN A 1 145 ? 10.097 34.221 34.082 1.00 28.58 137 GLN A CA 1
ATOM 966 C C . GLN A 1 145 ? 8.581 34.244 33.887 1.00 28.62 137 GLN A C 1
ATOM 967 O O . GLN A 1 145 ? 8.059 33.600 32.977 1.00 28.88 137 GLN A O 1
ATOM 973 N N . PHE A 1 146 ? 7.886 34.977 34.752 1.00 28.62 138 PHE A N 1
ATOM 974 C CA . PHE A 1 146 ? 6.440 35.133 34.662 1.00 29.06 138 PHE A CA 1
ATOM 975 C C . PHE A 1 146 ? 6.071 35.789 33.337 1.00 29.49 138 PHE A C 1
ATOM 976 O O . PHE A 1 146 ? 5.270 35.255 32.573 1.00 29.52 138 PHE A O 1
ATOM 984 N N . THR A 1 147 ? 6.682 36.941 33.076 1.00 29.94 139 THR A N 1
ATOM 985 C CA . THR A 1 147 ? 6.504 37.671 31.825 1.00 30.18 139 THR A CA 1
ATOM 986 C C . THR A 1 147 ? 6.744 36.778 30.611 1.00 30.60 139 THR A C 1
ATOM 987 O O . THR A 1 147 ? 6.032 36.878 29.619 1.00 30.67 139 THR A O 1
ATOM 991 N N . ARG A 1 148 ? 7.743 35.906 3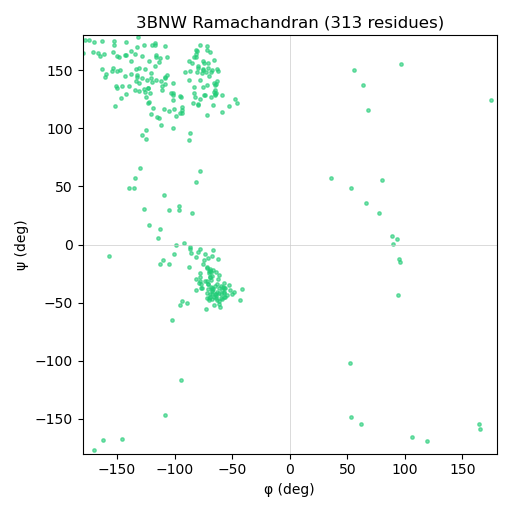0.703 1.00 31.33 140 ARG A N 1
ATOM 992 C CA . ARG A 1 148 ? 8.039 34.946 29.640 1.00 32.08 140 ARG A CA 1
ATOM 993 C C . ARG A 1 148 ? 6.998 33.834 29.535 1.00 31.99 140 ARG A C 1
ATOM 994 O O . ARG A 1 148 ? 6.619 33.453 28.432 1.00 32.28 140 ARG A O 1
ATOM 1002 N N . ASP A 1 149 ? 6.541 33.314 30.672 1.00 31.94 141 ASP A N 1
ATOM 1003 C CA . ASP A 1 149 ? 5.520 32.261 30.681 1.00 31.67 141 ASP A CA 1
ATOM 1004 C C . ASP A 1 149 ? 4.178 32.768 30.154 1.00 31.20 141 ASP A C 1
ATOM 1005 O O . ASP A 1 149 ? 3.471 32.045 29.446 1.00 31.18 141 ASP A O 1
ATOM 1010 N N . MET A 1 150 ? 3.840 34.010 30.494 1.00 30.70 142 MET A N 1
ATOM 1011 C CA . MET A 1 150 ? 2.586 34.622 30.049 1.00 30.39 142 MET A CA 1
ATOM 1012 C C . MET A 1 150 ? 2.591 34.891 28.547 1.00 30.81 142 MET A C 1
ATOM 1013 O O . MET A 1 150 ? 1.600 34.643 27.867 1.00 30.76 142 MET A O 1
ATOM 1018 N N . LEU A 1 151 ? 3.713 35.390 28.035 1.00 31.49 143 LEU A N 1
ATOM 1019 C CA . LEU A 1 151 ? 3.817 35.770 26.623 1.00 31.74 143 LEU A CA 1
ATOM 1020 C C . LEU A 1 151 ? 3.918 34.568 25.678 1.00 32.18 143 LEU A C 1
ATOM 1021 O O . LEU A 1 151 ? 3.767 34.726 24.464 1.00 32.10 143 LEU A O 1
ATOM 1026 N N . GLN A 1 152 ? 4.168 33.377 26.224 1.00 32.60 144 GLN A N 1
ATOM 1027 C CA . GLN A 1 152 ? 4.128 32.148 25.425 1.00 33.02 144 GLN A CA 1
ATOM 1028 C C . GLN A 1 152 ? 2.689 31.720 25.120 1.00 33.00 144 GLN A C 1
ATOM 1029 O O . GLN A 1 152 ? 2.457 30.919 24.211 1.00 33.01 144 GLN A O 1
ATOM 1035 N N . LYS A 1 153 ? 1.729 32.259 25.870 1.00 33.09 145 LYS A N 1
ATOM 1036 C CA . LYS A 1 153 ? 0.324 31.905 25.692 1.00 33.32 145 LYS A CA 1
ATOM 1037 C C . LYS A 1 153 ? -0.148 32.344 24.302 1.00 33.37 145 LYS A C 1
ATOM 1038 O O . LYS A 1 153 ? 0.088 33.486 23.904 1.00 33.28 145 LYS A O 1
ATOM 1044 N N . PRO A 1 154 ? -0.803 31.433 23.553 1.00 33.58 146 PRO A N 1
ATOM 1045 C CA . PRO A 1 154 ? -1.190 31.696 22.161 1.00 33.59 146 PRO A CA 1
ATOM 1046 C C . PRO A 1 154 ? -1.896 33.038 21.956 1.00 33.65 146 PRO A C 1
ATOM 1047 O O . PRO A 1 154 ? -1.636 33.728 20.969 1.00 33.54 146 PRO A O 1
ATOM 1051 N N . GLN A 1 155 ? -2.776 33.389 22.889 1.00 33.74 147 GLN A N 1
ATOM 1052 C CA . GLN A 1 155 ? -3.524 34.642 22.836 1.00 34.04 147 GLN A CA 1
ATOM 1053 C C . GLN A 1 155 ? -2.577 35.844 22.868 1.00 33.64 147 GLN A C 1
ATOM 1054 O O . GLN A 1 155 ? -2.654 36.722 22.006 1.00 33.75 147 GLN A O 1
ATOM 1060 N N . LEU A 1 156 ? -1.674 35.853 23.851 1.00 33.21 148 LEU A N 1
ATOM 1061 C CA . LEU A 1 156 ? -0.754 36.980 24.087 1.00 32.46 148 LEU A CA 1
ATOM 1062 C C . LEU A 1 156 ? 0.435 37.021 23.126 1.00 32.00 148 LEU A C 1
ATOM 1063 O O . LEU A 1 156 ? 0.926 38.097 22.806 1.00 31.41 148 LEU A O 1
ATOM 1068 N N . GLN A 1 157 ? 0.895 35.856 22.681 1.00 31.98 149 GLN A N 1
ATOM 1069 C CA . GLN A 1 157 ? 1.985 35.760 21.698 1.00 32.12 149 GLN A CA 1
ATOM 1070 C C . GLN A 1 157 ? 1.664 36.516 20.392 1.00 32.26 149 GLN A C 1
ATOM 1071 O O . GLN A 1 157 ? 2.563 37.070 19.749 1.00 32.33 149 GLN A O 1
ATOM 1077 N N . GLU A 1 158 ? 0.383 36.541 20.019 1.00 31.99 150 GLU A N 1
ATOM 1078 C CA . GLU A 1 158 ? -0.079 37.168 18.773 1.00 31.74 150 GLU A CA 1
ATOM 1079 C C . GLU A 1 158 ? 0.145 38.690 18.732 1.00 31.33 150 GLU A C 1
ATOM 1080 O O . GLU A 1 158 ? 0.222 39.276 17.649 1.00 31.57 150 GLU A O 1
ATOM 1086 N N . PHE A 1 159 ? 0.248 39.318 19.903 1.00 30.55 151 PHE A N 1
ATOM 1087 C CA . PHE A 1 159 ? 0.495 40.767 20.012 1.00 30.17 151 PHE A CA 1
ATOM 1088 C C . PHE A 1 159 ? 1.920 41.206 19.666 1.00 29.60 151 PHE A C 1
ATOM 1089 O O . PHE A 1 159 ? 2.199 42.405 19.600 1.00 29.08 151 PHE A O 1
ATOM 1097 N N . SER A 1 160 ? 2.823 40.250 19.475 1.00 29.31 152 SER A N 1
ATOM 1098 C CA . SER A 1 160 ? 4.144 40.564 18.954 1.00 29.50 152 SER A CA 1
ATOM 1099 C C . SER A 1 160 ? 4.028 41.144 17.541 1.00 29.67 152 SER A C 1
ATOM 1100 O O . SER A 1 160 ? 4.803 42.021 17.161 1.00 29.77 152 SER A O 1
ATOM 1103 N N . ARG A 1 161 ? 3.042 40.666 16.782 1.00 29.69 153 ARG A N 1
ATOM 1104 C CA . ARG A 1 161 ? 2.847 41.075 15.392 1.00 29.90 153 ARG A CA 1
ATOM 1105 C C . ARG A 1 161 ? 1.813 42.199 15.251 1.00 29.47 153 ARG A C 1
ATOM 1106 O O . ARG A 1 161 ? 1.153 42.303 14.216 1.00 29.60 153 ARG A O 1
ATOM 1114 N N . HIS A 1 162 ? 1.677 43.046 16.269 1.00 28.94 154 HIS A N 1
ATOM 1115 C CA . HIS A 1 162 ? 0.611 44.050 16.281 1.00 28.56 154 HIS A CA 1
ATOM 1116 C C . HIS A 1 162 ? 0.942 45.237 15.379 1.00 28.52 154 HIS A C 1
ATOM 1117 O O . HIS A 1 162 ? 2.089 45.689 15.320 1.00 28.62 154 HIS A O 1
ATOM 1124 N N . SER A 1 163 ? -0.092 45.738 14.703 1.00 28.33 155 SER A N 1
ATOM 1125 C CA . SER A 1 163 ? 0.032 46.758 13.661 1.00 28.03 155 SER A CA 1
ATOM 1126 C C . SER A 1 163 ? 0.441 48.140 14.177 1.00 28.27 155 SER A C 1
ATOM 1127 O O . SER A 1 163 ? 0.969 48.953 13.413 1.00 28.10 155 SER A O 1
ATOM 1130 N N . LEU A 1 164 ? 0.186 48.405 15.459 1.00 28.67 156 LEU A N 1
ATOM 1131 C CA . LEU A 1 164 ? 0.577 49.672 16.094 1.00 28.98 156 LEU A CA 1
ATOM 1132 C C . LEU A 1 164 ? 2.096 49.879 16.108 1.00 29.16 156 LEU A C 1
ATOM 1133 O O . LEU A 1 164 ? 2.571 51.019 16.081 1.00 28.87 156 LEU A O 1
ATOM 1138 N N . PHE A 1 165 ? 2.853 48.785 16.155 1.00 29.59 157 PHE A N 1
ATOM 1139 C CA . PHE A 1 165 ? 4.308 48.867 16.050 1.00 30.18 157 PHE A CA 1
ATOM 1140 C C . PHE A 1 165 ? 4.699 49.432 14.687 1.00 30.59 157 PHE A C 1
ATOM 1141 O O . PHE A 1 165 ? 5.608 50.257 14.583 1.00 30.28 157 PHE A O 1
ATOM 1149 N N . GLU A 1 166 ? 3.989 48.986 13.654 1.00 31.29 158 GLU A N 1
ATOM 1150 C CA . GLU A 1 166 ? 4.251 49.394 12.273 1.00 31.92 158 GLU A CA 1
ATOM 1151 C C . GLU A 1 166 ? 3.533 50.687 11.884 1.00 32.27 158 GLU A C 1
ATOM 1152 O O . GLU A 1 166 ? 3.694 51.168 10.765 1.00 32.61 158 GLU A O 1
ATOM 1158 N N . SER A 1 167 ? 2.745 51.249 12.797 1.00 32.87 159 SER A N 1
ATOM 1159 C CA . SER A 1 167 ? 2.034 52.493 12.521 1.00 33.35 159 SER A CA 1
ATOM 1160 C C . SER A 1 167 ? 2.976 53.698 12.513 1.00 33.85 159 SER A C 1
ATOM 1161 O O . SER A 1 167 ? 3.745 53.892 13.459 1.00 34.03 159 SER A O 1
ATOM 1164 N N . PRO A 1 168 ? 2.924 54.514 11.444 1.00 34.28 160 PRO A N 1
ATOM 1165 C CA . PRO A 1 168 ? 3.655 55.774 11.490 1.00 34.45 160 PRO A CA 1
ATOM 1166 C C . PRO A 1 168 ? 2.875 56.814 12.293 1.00 34.64 160 PRO A C 1
ATOM 1167 O O . PRO A 1 168 ? 1.648 56.723 12.399 1.00 34.55 160 PRO A O 1
ATOM 1171 N N . SER A 1 169 ? 3.594 57.773 12.868 1.00 34.82 161 SER A N 1
ATOM 1172 C CA . SER A 1 169 ? 2.991 58.919 13.551 1.00 34.86 161 SER A CA 1
ATOM 1173 C C . SER A 1 169 ? 4.095 59.740 14.205 1.00 34.90 161 SER A C 1
ATOM 1174 O O . SER A 1 169 ? 4.888 59.208 14.993 1.00 35.05 161 SER A O 1
ATOM 1177 N N . SER A 1 170 ? 4.139 61.030 13.870 1.00 34.68 162 SER A N 1
ATOM 1178 C CA . SER A 1 170 ? 5.139 61.953 14.414 1.00 34.46 162 SER A CA 1
ATOM 1179 C C . SER A 1 170 ? 4.785 62.444 15.827 1.00 33.91 162 SER A C 1
ATOM 1180 O O . SER A 1 170 ? 5.591 63.125 16.468 1.00 34.05 162 SER A O 1
ATOM 1183 N N . THR A 1 171 ? 3.589 62.095 16.305 1.00 32.93 163 THR A N 1
ATOM 1184 C CA . THR A 1 171 ? 3.152 62.449 17.653 1.00 32.44 163 THR A CA 1
ATOM 1185 C C . THR A 1 171 ? 3.908 61.633 18.702 1.00 31.86 163 THR A C 1
ATOM 1186 O O . THR A 1 171 ? 3.731 60.420 18.800 1.00 31.88 163 THR A O 1
ATOM 1190 N N . ILE A 1 172 ? 4.754 62.311 19.474 1.00 31.19 164 ILE A N 1
ATOM 1191 C CA . ILE A 1 172 ? 5.454 61.699 20.611 1.00 30.43 164 ILE A CA 1
ATOM 1192 C C . ILE A 1 172 ? 5.379 62.625 21.832 1.00 29.67 164 ILE A C 1
ATOM 1193 O O . ILE A 1 172 ? 5.615 63.828 21.710 1.00 29.70 164 ILE A O 1
ATOM 1198 N N . PRO A 1 173 ? 5.027 62.076 23.008 1.00 28.70 165 PRO A N 1
ATOM 1199 C CA . PRO A 1 173 ? 4.581 60.700 23.223 1.00 28.12 165 PRO A CA 1
ATOM 1200 C C . PRO A 1 173 ? 3.168 60.436 22.676 1.00 27.59 165 PRO A C 1
ATOM 1201 O O . PRO A 1 173 ? 2.465 61.369 22.268 1.00 27.36 165 PRO A O 1
ATOM 1205 N N . TYR A 1 174 ? 2.776 59.166 22.662 1.00 26.96 166 TYR A N 1
ATOM 1206 C CA . TYR A 1 174 ? 1.437 58.768 22.240 1.00 26.53 166 TYR A CA 1
ATOM 1207 C C . TYR A 1 174 ? 0.945 57.560 23.045 1.00 26.30 166 TYR A C 1
ATOM 1208 O O . TYR A 1 174 ? 1.692 56.605 23.255 1.00 26.38 166 TYR A O 1
ATOM 1217 N N . PHE A 1 175 ? -0.314 57.615 23.477 1.00 26.10 167 PHE A N 1
ATOM 1218 C CA . PHE A 1 175 ? -0.951 56.538 24.231 1.00 26.22 167 PHE A CA 1
ATOM 1219 C C . PHE A 1 175 ? -2.222 56.092 23.509 1.00 26.74 167 PHE A C 1
ATOM 1220 O O . PHE A 1 175 ? -2.947 56.931 22.976 1.00 26.44 167 PHE A O 1
ATOM 1228 N N . GLU A 1 176 ? -2.496 54.784 23.508 1.00 27.86 168 GLU A N 1
ATOM 1229 C CA . GLU A 1 176 ? -3.749 54.246 22.947 1.00 28.69 168 GLU A CA 1
ATOM 1230 C C . GLU A 1 176 ? -4.236 52.949 23.615 1.00 28.94 168 GLU A C 1
ATOM 1231 O O . GLU A 1 176 ? -3.462 52.022 23.812 1.00 29.16 168 GLU A O 1
ATOM 1237 N N . ASP A 1 177 ? -5.530 52.882 23.920 1.00 29.76 169 ASP A N 1
ATOM 1238 C CA . ASP A 1 177 ? -6.150 51.670 24.478 1.00 30.36 169 ASP A CA 1
ATOM 1239 C C . ASP A 1 177 ? -6.375 50.575 23.427 1.00 31.19 169 ASP A C 1
ATOM 1240 O O . ASP A 1 177 ? -6.659 50.869 22.266 1.00 31.34 169 ASP A O 1
ATOM 1245 N N . LEU A 1 178 ? -6.277 49.316 23.860 1.00 31.90 170 LEU A N 1
ATOM 1246 C CA . LEU A 1 178 ? -6.515 48.150 23.000 1.00 32.58 170 LEU A CA 1
ATOM 1247 C C . LEU A 1 178 ? -7.828 47.444 23.370 1.00 32.90 170 LEU A C 1
ATOM 1248 O O . LEU A 1 178 ? -8.126 47.273 24.555 1.00 33.00 170 LEU A O 1
ATOM 1253 N N . PRO A 1 179 ? -8.611 47.013 22.358 1.00 33.19 171 PRO A N 1
ATOM 1254 C CA . PRO A 1 179 ? -9.921 46.403 22.617 1.00 33.19 171 PRO A CA 1
ATOM 1255 C C . PRO A 1 179 ? -9.833 44.938 23.051 1.00 33.33 171 PRO A C 1
ATOM 1256 O O . PRO A 1 179 ? -10.845 44.346 23.444 1.00 33.25 171 PRO A O 1
ATOM 1260 N N . GLY B 1 13 ? 6.629 38.808 48.585 1.00 32.35 5 GLY B N 1
ATOM 1261 C CA . GLY B 1 13 ? 8.082 38.892 48.223 1.00 32.51 5 GLY B CA 1
ATOM 1262 C C . GLY B 1 13 ? 8.540 40.333 48.101 1.00 32.24 5 GLY B C 1
ATOM 1263 O O . GLY B 1 13 ? 9.640 40.684 48.536 1.00 32.57 5 GLY B O 1
ATOM 1264 N N . SER B 1 14 ? 7.704 41.150 47.461 1.00 31.60 6 SER B N 1
ATOM 1265 C CA . SER B 1 14 ? 7.827 42.605 47.491 1.00 30.97 6 SER B CA 1
ATOM 1266 C C . SER B 1 14 ? 6.651 43.214 48.257 1.00 30.57 6 SER B C 1
ATOM 1267 O O . SER B 1 14 ? 6.703 44.375 48.668 1.00 30.51 6 SER B O 1
ATOM 1270 N N . PHE B 1 15 ? 5.590 42.432 48.443 1.00 29.99 7 PHE B N 1
ATOM 1271 C CA . PHE B 1 15 ? 4.439 42.889 49.200 1.00 29.70 7 PHE B CA 1
ATOM 1272 C C . PHE B 1 15 ? 4.716 42.779 50.693 1.00 29.61 7 PHE B C 1
ATOM 1273 O O . PHE B 1 15 ? 4.969 41.690 51.201 1.00 29.06 7 PHE B O 1
ATOM 1281 N N . GLN B 1 16 ? 4.649 43.920 51.377 1.00 30.00 8 GLN B N 1
ATOM 1282 C CA . GLN B 1 16 ? 4.855 44.000 52.817 1.00 29.71 8 GLN B CA 1
ATOM 1283 C C . GLN B 1 16 ? 3.501 43.940 53.515 1.00 29.13 8 GLN B C 1
ATOM 1284 O O . GLN B 1 16 ? 2.703 44.867 53.381 1.00 29.24 8 GLN B O 1
ATOM 1290 N N . PRO B 1 17 ? 3.231 42.851 54.263 1.00 28.66 9 PRO B N 1
ATOM 1291 C CA . PRO B 1 17 ? 1.961 42.767 54.982 1.00 28.02 9 PRO B CA 1
ATOM 1292 C C . PRO B 1 17 ? 1.890 43.728 56.169 1.00 27.55 9 PRO B C 1
ATOM 1293 O O . PRO B 1 17 ? 2.909 44.072 56.759 1.00 27.46 9 PRO B O 1
ATOM 1297 N N . PHE B 1 18 ? 0.683 44.148 56.515 1.00 27.29 10 PHE B N 1
ATOM 1298 C CA . PHE B 1 18 ? 0.501 45.136 57.563 1.00 26.96 10 PHE B CA 1
ATOM 1299 C C . PHE B 1 18 ? -0.812 44.940 58.281 1.00 26.28 10 PHE B C 1
ATOM 1300 O O . PHE B 1 18 ? -1.712 44.271 57.774 1.00 26.55 10 PHE B O 1
ATOM 1308 N N . PHE B 1 19 ? -0.900 45.536 59.464 1.00 25.96 11 PHE B N 1
ATOM 1309 C CA . PHE B 1 19 ? -2.136 45.598 60.231 1.00 25.86 11 PHE B CA 1
ATOM 1310 C C . PHE B 1 19 ? -2.651 47.033 60.193 1.00 25.96 11 PHE B C 1
ATOM 1311 O O . PHE B 1 19 ? -1.867 47.984 60.181 1.00 25.82 11 PHE B O 1
ATOM 1319 N N . LEU B 1 20 ? -3.971 47.175 60.152 1.00 26.17 12 LEU B N 1
ATOM 1320 C CA . LEU B 1 20 ? -4.620 48.479 60.111 1.00 26.18 12 LEU B CA 1
ATOM 1321 C C . LEU B 1 20 ? -5.928 48.391 60.859 1.00 26.18 12 LEU B C 1
ATOM 1322 O O . LEU B 1 20 ? -6.742 47.523 60.563 1.00 25.96 12 LEU B O 1
ATOM 1327 N N . ARG B 1 21 ? -6.124 49.271 61.836 1.00 26.49 13 ARG B N 1
ATOM 1328 C CA . ARG B 1 21 ? -7.442 49.451 62.419 1.00 27.05 13 ARG B CA 1
ATOM 1329 C C . ARG B 1 21 ? -7.859 50.919 62.357 1.00 27.09 13 ARG B C 1
ATOM 1330 O O . ARG B 1 21 ? -7.018 51.826 62.363 1.00 27.13 13 ARG B O 1
ATOM 1338 N N . GLY B 1 22 ? -9.169 51.128 62.279 1.00 26.81 14 GLY B N 1
ATOM 1339 C CA . GLY B 1 22 ? -9.747 52.458 62.157 1.00 26.66 14 GLY B CA 1
ATOM 1340 C C . GLY B 1 22 ? -11.251 52.332 62.113 1.00 26.41 14 GLY B C 1
ATOM 1341 O O . GLY B 1 22 ? -11.771 51.240 61.902 1.00 26.15 14 GLY B O 1
ATOM 1342 N N . LYS B 1 23 ? -11.947 53.445 62.308 1.00 26.60 15 LYS B N 1
ATOM 1343 C CA . LYS B 1 23 ? -13.404 53.432 62.389 1.00 27.17 15 LYS B CA 1
ATOM 1344 C C . LYS B 1 23 ? -14.040 53.376 60.998 1.00 27.42 15 LYS B C 1
ATOM 1345 O O . LYS B 1 23 ? -13.455 53.844 60.019 1.00 26.96 15 LYS B O 1
ATOM 1351 N N . VAL B 1 24 ? -15.232 52.790 60.921 1.00 27.89 16 VAL B N 1
ATOM 1352 C CA . VAL B 1 24 ? -15.987 52.746 59.674 1.00 28.52 16 VAL B CA 1
ATOM 1353 C C . VAL B 1 24 ? -16.754 54.052 59.505 1.00 29.13 16 VAL B C 1
ATOM 1354 O O . VAL B 1 24 ? -17.445 54.494 60.425 1.00 29.55 16 VAL B O 1
ATOM 1358 N N . VAL B 1 25 ? -16.627 54.659 58.327 1.00 29.90 17 VAL B N 1
ATOM 1359 C CA . VAL B 1 25 ? -17.246 55.955 58.039 1.00 30.62 17 VAL B CA 1
ATOM 1360 C C . VAL B 1 25 ? -17.966 55.928 56.691 1.00 31.53 17 VAL B C 1
ATOM 1361 O O . VAL B 1 25 ? -17.823 54.979 55.916 1.00 31.66 17 VAL B O 1
ATOM 1365 N N . HIS B 1 26 ? -18.738 56.976 56.416 1.00 32.53 18 HIS B N 1
ATOM 1366 C CA . HIS B 1 26 ? -19.464 57.090 55.149 1.00 33.28 18 HIS B CA 1
ATOM 1367 C C . HIS B 1 26 ? -18.550 57.520 54.003 1.00 33.87 18 HIS B C 1
ATOM 1368 O O . HIS B 1 26 ? -17.384 57.863 54.220 1.00 33.93 18 HIS B O 1
ATOM 1375 N N . GLY B 1 27 ? -19.090 57.489 52.785 1.00 34.56 19 GLY B N 1
ATOM 1376 C CA . GLY B 1 27 ? -18.359 57.917 51.589 1.00 35.01 19 GLY B CA 1
ATOM 1377 C C . GLY B 1 27 ? -18.645 59.368 51.248 1.00 35.36 19 GLY B C 1
ATOM 1378 O O . GLY B 1 27 ? -18.243 59.859 50.190 1.00 35.78 19 GLY B O 1
ATOM 1379 N N . SER B 1 33 ? -23.780 55.514 40.466 1.00 47.47 25 SER B N 1
ATOM 1380 C CA . SER B 1 33 ? -24.358 54.315 39.870 1.00 47.37 25 SER B CA 1
ATOM 1381 C C . SER B 1 33 ? -25.504 53.784 40.727 1.00 47.40 25 SER B C 1
ATOM 1382 O O . SER B 1 33 ? -25.499 53.930 41.954 1.00 47.44 25 SER B O 1
ATOM 1385 N N . GLN B 1 34 ? -26.468 53.151 40.064 1.00 47.32 26 GLN B N 1
ATOM 1386 C CA . GLN B 1 34 ? -27.703 52.697 40.698 1.00 47.22 26 GLN B CA 1
ATOM 1387 C C . GLN B 1 34 ? -27.636 51.262 41.224 1.00 47.35 26 GLN B C 1
ATOM 1388 O O . GLN B 1 34 ? -28.620 50.760 41.764 1.00 47.12 26 GLN B O 1
ATOM 1394 N N . LEU B 1 35 ? -26.487 50.606 41.071 1.00 47.94 27 LEU B N 1
ATOM 1395 C CA . LEU B 1 35 ? -26.308 49.240 41.570 1.00 48.30 27 LEU B CA 1
ATOM 1396 C C . LEU B 1 35 ? -25.832 49.212 43.026 1.00 48.81 27 LEU B C 1
ATOM 1397 O O . LEU B 1 35 ? -24.630 49.237 43.305 1.00 49.02 27 LEU B O 1
ATOM 1402 N N . GLY B 1 36 ? -26.801 49.194 43.938 1.00 49.27 28 GLY B N 1
ATOM 1403 C CA . GLY B 1 36 ? -26.589 48.822 45.336 1.00 49.93 28 GLY B CA 1
ATOM 1404 C C . GLY B 1 36 ? -25.490 49.498 46.142 1.00 50.42 28 GLY B C 1
ATOM 1405 O O . GLY B 1 36 ? -25.652 50.632 46.601 1.00 50.82 28 GLY B O 1
ATOM 1406 N N . PHE B 1 37 ? -24.378 48.783 46.314 1.00 50.68 29 PHE B N 1
ATOM 1407 C CA . PHE B 1 37 ? -23.355 49.102 47.319 1.00 50.98 29 PHE B CA 1
ATOM 1408 C C . PHE B 1 37 ? -21.994 48.721 46.721 1.00 50.79 29 PHE B C 1
ATOM 1409 O O . PHE B 1 37 ? -21.913 48.506 45.512 1.00 50.90 29 PHE B O 1
ATOM 1417 N N . PRO B 1 38 ? -20.915 48.664 47.533 1.00 50.60 30 PRO B N 1
ATOM 1418 C CA . PRO B 1 38 ? -20.668 49.176 48.883 1.00 50.41 30 PRO B CA 1
ATOM 1419 C C . PRO B 1 38 ? -19.851 50.471 48.935 1.00 49.99 30 PRO B C 1
ATOM 1420 O O . PRO B 1 38 ? -18.876 50.624 48.193 1.00 50.32 30 PRO B O 1
ATOM 1424 N N . THR B 1 39 ? -20.247 51.381 49.823 1.00 49.12 31 THR B N 1
ATOM 1425 C CA . THR B 1 39 ? -19.560 52.659 49.997 1.00 48.28 31 THR B CA 1
ATOM 1426 C C . THR B 1 39 ? -19.258 52.901 51.480 1.00 47.46 31 THR B C 1
ATOM 1427 O O . THR B 1 39 ? -19.797 53.822 52.101 1.00 47.53 31 THR B O 1
ATOM 1431 N N . ALA B 1 40 ? -18.396 52.054 52.036 1.00 46.38 32 ALA B N 1
ATOM 1432 C CA . ALA B 1 40 ? -17.986 52.150 53.434 1.00 45.45 32 ALA B CA 1
ATOM 1433 C C . ALA B 1 40 ? -16.469 52.242 53.507 1.00 44.65 32 ALA B C 1
ATOM 1434 O O . ALA B 1 40 ? -15.773 51.400 52.940 1.00 44.85 32 ALA B O 1
ATOM 1436 N N . ASN B 1 41 ? -15.963 53.261 54.199 1.00 43.56 33 ASN B N 1
ATOM 1437 C CA . ASN B 1 41 ? -14.520 53.501 54.297 1.00 42.65 33 ASN B CA 1
ATOM 1438 C C . ASN B 1 41 ? -13.973 53.293 55.704 1.00 41.47 33 ASN B C 1
ATOM 1439 O O . ASN B 1 41 ? -14.723 53.318 56.680 1.00 41.05 33 ASN B O 1
ATOM 1444 N N . ILE B 1 42 ? -12.658 53.095 55.789 1.00 40.27 34 ILE B N 1
ATOM 1445 C CA . ILE B 1 42 ? -11.938 53.111 57.061 1.00 39.31 34 ILE B CA 1
ATOM 1446 C C . ILE B 1 42 ? -11.358 54.508 57.269 1.00 38.59 34 ILE B C 1
ATOM 1447 O O . ILE B 1 42 ? -10.684 55.036 56.386 1.00 38.59 34 ILE B O 1
ATOM 1452 N N . GLY B 1 43 ? -11.624 55.098 58.430 1.00 37.62 35 GLY B N 1
ATOM 1453 C CA . GLY B 1 43 ? -11.169 56.451 58.727 1.00 37.23 35 GLY B CA 1
ATOM 1454 C C . GLY B 1 43 ? -9.662 56.530 58.877 1.00 36.86 35 GLY B C 1
ATOM 1455 O O . GLY B 1 43 ? -9.073 55.783 59.655 1.00 36.87 35 GLY B O 1
ATOM 1456 N N . LEU B 1 44 ? -9.040 57.437 58.132 1.00 36.39 36 LEU B N 1
ATOM 1457 C CA . LEU B 1 44 ? -7.587 57.581 58.130 1.00 36.02 36 LEU B CA 1
ATOM 1458 C C . LEU B 1 44 ? -7.184 58.955 58.648 1.00 35.91 36 LEU B C 1
ATOM 1459 O O . LEU B 1 44 ? -8.036 59.807 58.899 1.00 36.03 36 LEU B O 1
ATOM 1464 N N . ASP B 1 45 ? -5.880 59.157 58.819 1.00 35.62 37 ASP B N 1
ATOM 1465 C CA . ASP B 1 45 ? -5.324 60.488 59.080 1.00 35.24 37 ASP B CA 1
ATOM 1466 C C . ASP B 1 45 ? -3.992 60.649 58.344 1.00 34.95 37 ASP B C 1
ATOM 1467 O O . ASP B 1 45 ? -3.498 59.699 57.739 1.00 34.70 37 ASP B O 1
ATOM 1472 N N . LYS B 1 46 ? -3.429 61.855 58.399 1.00 34.91 38 LYS B N 1
ATOM 1473 C CA . LYS B 1 46 ? -2.201 62.207 57.677 1.00 34.78 38 LYS B CA 1
ATOM 1474 C C . LYS B 1 46 ? -1.106 61.138 57.745 1.00 34.69 38 LYS B C 1
ATOM 1475 O O . LYS B 1 46 ? -0.526 60.781 56.720 1.00 34.51 38 LYS B O 1
ATOM 1481 N N . ASP B 1 47 ? -0.831 60.636 58.949 1.00 34.79 39 ASP B N 1
ATOM 1482 C CA . ASP B 1 47 ? 0.247 59.661 59.161 1.00 34.80 39 ASP B CA 1
ATOM 1483 C C . ASP B 1 47 ? -0.120 58.292 58.599 1.00 34.46 39 ASP B C 1
ATOM 1484 O O . ASP B 1 47 ? 0.609 57.735 57.775 1.00 34.64 39 ASP B O 1
ATOM 1489 N N . VAL B 1 48 ? -1.253 57.757 59.049 1.00 33.98 40 VAL B N 1
ATOM 1490 C CA . VAL B 1 48 ? -1.722 56.438 58.609 1.00 33.55 40 VAL B CA 1
ATOM 1491 C C . VAL B 1 48 ? -1.858 56.375 57.090 1.00 32.91 40 VAL B C 1
ATOM 1492 O O . VAL B 1 48 ? -1.539 55.357 56.481 1.00 32.57 40 VAL B O 1
ATOM 1496 N N . MET B 1 49 ? -2.313 57.473 56.491 1.00 32.63 41 MET B N 1
ATOM 1497 C CA . MET B 1 49 ? -2.513 57.557 55.041 1.00 32.38 41 MET B CA 1
ATOM 1498 C C . MET B 1 49 ? -1.202 57.444 54.274 1.00 32.42 41 MET B C 1
ATOM 1499 O O . MET B 1 49 ? -1.173 56.862 53.191 1.00 32.34 41 MET B O 1
ATOM 1504 N N . GLU B 1 50 ? -0.128 58.001 54.832 1.00 32.52 42 GLU B N 1
ATOM 1505 C CA . GLU B 1 50 ? 1.181 57.968 54.176 1.00 32.78 42 GLU B CA 1
ATOM 1506 C C . GLU B 1 50 ? 1.799 56.573 54.239 1.00 32.32 42 GLU B C 1
ATOM 1507 O O . GLU B 1 50 ? 2.550 56.180 53.342 1.00 32.23 42 GLU B O 1
ATOM 1513 N N . CYS B 1 51 ? 1.490 55.838 55.306 1.00 31.94 43 CYS B N 1
ATOM 1514 C CA . CYS B 1 51 ? 1.912 54.444 55.440 1.00 31.54 43 CYS B CA 1
ATOM 1515 C C . CYS B 1 51 ? 1.219 53.539 54.431 1.00 30.82 43 CYS B C 1
ATOM 1516 O O . CYS B 1 51 ? 1.753 52.501 54.059 1.00 30.84 43 CYS B O 1
ATOM 1519 N N . LEU B 1 52 ? 0.024 53.929 53.999 1.00 30.27 44 LEU B N 1
ATOM 1520 C CA . LEU B 1 52 ? -0.746 53.137 53.040 1.00 29.77 44 LEU B CA 1
ATOM 1521 C C . LEU B 1 52 ? -0.376 53.422 51.581 1.00 29.57 44 LEU B C 1
ATOM 1522 O O . LEU B 1 52 ? -0.833 52.715 50.681 1.00 29.79 44 LEU B O 1
ATOM 1527 N N . GLN B 1 53 ? 0.461 54.438 51.354 1.00 29.09 45 GLN B N 1
ATOM 1528 C CA . GLN B 1 53 ? 0.823 54.873 49.998 1.00 28.75 45 GLN B CA 1
ATOM 1529 C C . GLN B 1 53 ? 1.449 53.782 49.113 1.00 28.67 45 GLN B C 1
ATOM 1530 O O . GLN B 1 53 ? 1.185 53.746 47.910 1.00 28.89 45 GLN B O 1
ATOM 1536 N N . PRO B 1 54 ? 2.280 52.896 49.695 1.00 28.48 46 PRO B N 1
ATOM 1537 C CA . PRO B 1 54 ? 2.790 51.749 48.938 1.00 28.39 46 PRO B CA 1
ATOM 1538 C C . PRO B 1 54 ? 1.731 50.757 48.438 1.00 28.34 46 PRO B C 1
ATOM 1539 O O . PRO B 1 54 ? 2.050 49.895 47.617 1.00 28.00 46 PRO B O 1
ATOM 1543 N N . TYR B 1 55 ? 0.498 50.870 48.936 1.00 28.61 47 TYR B N 1
ATOM 1544 C CA . TYR B 1 55 ? -0.578 49.944 48.585 1.00 28.54 47 TYR B CA 1
ATOM 1545 C C . TYR B 1 55 ? -1.693 50.606 47.777 1.00 27.97 47 TYR B C 1
ATOM 1546 O O . TYR B 1 55 ? -2.756 50.024 47.614 1.00 27.81 47 TYR B O 1
ATOM 1555 N N . LYS B 1 56 ? -1.445 51.807 47.261 1.00 27.70 48 LYS B N 1
ATOM 1556 C CA . LYS B 1 56 ? -2.442 52.525 46.460 1.00 27.47 48 LYS B CA 1
ATOM 1557 C C . LYS B 1 56 ? -2.706 51.830 45.116 1.00 27.22 48 LYS B C 1
ATOM 1558 O O . LYS B 1 56 ? -1.808 51.195 44.553 1.00 27.14 48 LYS B O 1
ATOM 1564 N N . ASN B 1 57 ? -3.932 51.982 44.608 1.00 26.92 49 ASN B N 1
ATOM 1565 C CA . ASN B 1 57 ? -4.354 51.426 43.312 1.00 26.54 49 ASN B CA 1
ATOM 1566 C C . ASN B 1 57 ? -4.364 49.895 43.334 1.00 26.53 49 ASN B C 1
ATOM 1567 O O . ASN B 1 57 ? -4.038 49.243 42.335 1.00 26.98 49 ASN B O 1
ATOM 1572 N N . LEU B 1 58 ? -4.735 49.324 44.479 1.00 26.13 50 LEU B N 1
ATOM 1573 C CA . LEU B 1 58 ? -4.712 47.874 44.649 1.00 25.80 50 LEU B CA 1
ATOM 1574 C C . LEU B 1 58 ? -5.990 47.307 45.257 1.00 25.35 50 LEU B C 1
ATOM 1575 O O . LEU B 1 58 ? -6.636 47.939 46.093 1.00 24.43 50 LEU B O 1
ATOM 1580 N N . VAL B 1 59 ? -6.334 46.103 44.805 1.00 25.28 51 VAL B N 1
ATOM 1581 C CA . VAL B 1 59 ? -7.287 45.253 45.485 1.00 25.18 51 VAL B CA 1
ATOM 1582 C C . VAL B 1 59 ? -6.469 44.223 46.258 1.00 25.11 51 VAL B C 1
ATOM 1583 O O . VAL B 1 59 ? -5.737 43.433 45.675 1.00 25.84 51 VAL B O 1
ATOM 1587 N N . VAL B 1 60 ? -6.577 44.260 47.577 1.00 25.09 52 VAL B N 1
ATOM 1588 C CA . VAL B 1 60 ? -5.779 43.402 48.447 1.00 24.40 52 VAL B CA 1
ATOM 1589 C C . VAL B 1 60 ? -6.716 42.475 49.227 1.00 24.34 52 VAL B C 1
ATOM 1590 O O . VAL B 1 60 ? -7.938 42.630 49.164 1.00 23.58 52 VAL B O 1
ATOM 1594 N N . TYR B 1 61 ? -6.136 41.508 49.936 1.00 23.91 53 TYR B N 1
ATOM 1595 C CA . TYR B 1 61 ? -6.916 40.546 50.706 1.00 23.69 53 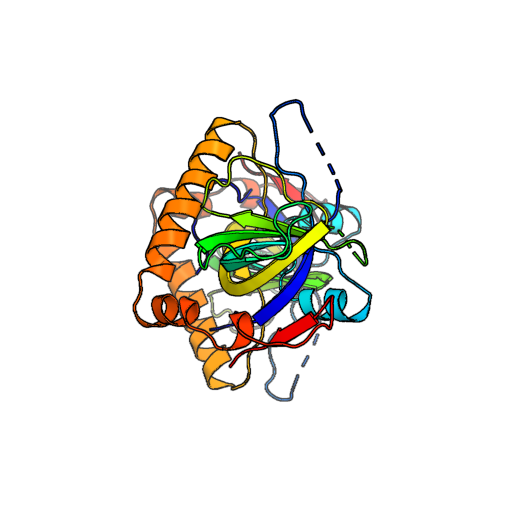TYR B CA 1
ATOM 1596 C C . TYR B 1 61 ? -6.310 40.268 52.083 1.00 23.14 53 TYR B C 1
ATOM 1597 O O . TYR B 1 61 ? -5.155 40.614 52.349 1.00 23.25 53 TYR B O 1
ATOM 1606 N N . GLY B 1 62 ? -7.104 39.630 52.940 1.00 22.30 54 GLY B N 1
ATOM 1607 C CA . GLY B 1 62 ? -6.635 39.182 54.246 1.00 22.04 54 GLY B CA 1
ATOM 1608 C C . GLY B 1 62 ? -7.745 38.793 55.209 1.00 21.70 54 GLY B C 1
ATOM 1609 O O . GLY B 1 62 ? -8.865 38.479 54.792 1.00 21.69 54 GLY B O 1
ATOM 1610 N N . TRP B 1 63 ? -7.414 38.813 56.502 1.00 21.42 55 TRP B N 1
ATOM 1611 C CA . TRP B 1 63 ? -8.351 38.501 57.584 1.00 21.13 55 TRP B CA 1
ATOM 1612 C C . TRP B 1 63 ? -8.741 39.771 58.308 1.00 20.86 55 TRP B C 1
ATOM 1613 O O . TRP B 1 63 ? -7.934 40.674 58.461 1.00 21.43 55 TRP B O 1
ATOM 1624 N N . GLY B 1 64 ? -9.975 39.837 58.780 1.00 21.02 56 GLY B N 1
ATOM 1625 C CA . GLY B 1 64 ? -10.418 41.002 59.529 1.00 20.87 56 GLY B CA 1
ATOM 1626 C C . GLY B 1 64 ? -11.531 40.688 60.494 1.00 20.64 56 GLY B C 1
ATOM 1627 O O . GLY B 1 64 ? -12.139 39.620 60.428 1.00 20.30 56 GLY B O 1
ATOM 1628 N N . THR B 1 65 ? -11.781 41.626 61.402 1.00 20.84 57 THR B N 1
ATOM 1629 C CA . THR B 1 65 ? -12.884 41.516 62.348 1.00 20.85 57 THR B CA 1
ATOM 1630 C C . THR B 1 65 ? -13.636 42.837 62.432 1.00 21.33 57 THR B C 1
ATOM 1631 O O . THR B 1 65 ? -13.138 43.876 61.997 1.00 21.83 57 THR B O 1
ATOM 1635 N N . VAL B 1 66 ? -14.835 42.774 62.997 1.00 21.45 58 VAL B N 1
ATOM 1636 C CA . VAL B 1 66 ? -15.690 43.935 63.177 1.00 21.86 58 VAL B CA 1
ATOM 1637 C C . VAL B 1 66 ? -16.172 43.925 64.616 1.00 22.49 58 VAL B C 1
ATOM 1638 O O . VAL B 1 66 ? -16.629 42.892 65.109 1.00 22.29 58 VAL B O 1
ATOM 1642 N N . SER B 1 67 ? -16.078 45.066 65.288 1.00 23.32 59 SER B N 1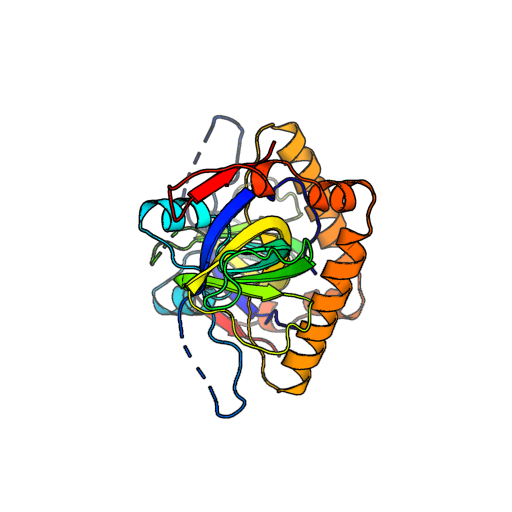
ATOM 1643 C CA . SER B 1 67 ? -16.420 45.130 66.704 1.00 24.16 59 SER B CA 1
ATOM 1644 C C . SER B 1 67 ? -16.900 46.512 67.135 1.00 24.94 59 SER B C 1
ATOM 1645 O O . SER B 1 67 ? -16.815 47.482 66.378 1.00 25.11 59 SER B O 1
ATOM 1648 N N . GLN B 1 68 ? -17.379 46.577 68.376 1.00 25.96 60 GLN B N 1
ATOM 1649 C CA . GLN B 1 68 ? -18.088 47.738 68.928 1.00 26.47 60 GLN B CA 1
ATOM 1650 C C . GLN B 1 68 ? -18.971 48.460 67.902 1.00 26.94 60 GLN B C 1
ATOM 1651 O O . GLN B 1 68 ? -18.827 49.659 67.646 1.00 26.93 60 GLN B O 1
ATOM 1657 N N . VAL B 1 69 ? -19.893 47.689 67.332 1.00 27.47 61 VAL B N 1
ATOM 1658 C CA . VAL B 1 69 ? -20.920 48.208 66.436 1.00 27.77 61 VAL B CA 1
ATOM 1659 C C . VAL B 1 69 ? -21.988 48.921 67.265 1.00 28.05 61 VAL B C 1
ATOM 1660 O O . VAL B 1 69 ? -22.402 48.404 68.301 1.00 28.18 61 VAL B O 1
ATOM 1664 N N . PRO B 1 70 ? -22.429 50.116 66.828 1.00 28.43 62 PRO B N 1
ATOM 1665 C CA . PRO B 1 70 ? -23.520 50.792 67.535 1.00 28.59 62 PRO B CA 1
ATOM 1666 C C . PRO B 1 70 ? -24.747 49.892 67.704 1.00 28.85 62 PRO B C 1
ATOM 1667 O O . PRO B 1 70 ? -25.321 49.435 66.716 1.00 28.90 62 PRO B O 1
ATOM 1671 N N . GLY B 1 71 ? -25.121 49.626 68.954 1.00 29.27 63 GLY B N 1
ATOM 1672 C CA . GLY B 1 71 ? -26.247 48.742 69.263 1.00 29.48 63 GLY B CA 1
ATOM 1673 C C . GLY B 1 71 ? -25.852 47.299 69.541 1.00 29.62 63 GLY B C 1
ATOM 1674 O O . GLY B 1 71 ? -26.673 46.513 70.017 1.00 30.06 63 GLY B O 1
ATOM 1675 N N . LYS B 1 72 ? -24.607 46.945 69.228 1.00 29.56 64 LYS B N 1
ATOM 1676 C CA . LYS B 1 72 ? -24.054 45.624 69.526 1.00 29.69 64 LYS B CA 1
ATOM 1677 C C . LYS B 1 72 ? -22.607 45.794 70.000 1.00 29.57 64 LYS B C 1
ATOM 1678 O O . LYS B 1 72 ? -21.696 45.107 69.523 1.00 29.37 64 LYS B O 1
ATOM 1684 N N . GLU B 1 73 ? -22.402 46.717 70.939 1.00 29.56 65 GLU B N 1
ATOM 1685 C CA . GLU B 1 73 ? -21.049 47.131 71.336 1.00 29.52 65 GLU B CA 1
ATOM 1686 C C . GLU B 1 73 ? -20.263 46.054 72.100 1.00 29.30 65 GLU B C 1
ATOM 1687 O O . GLU B 1 73 ? -19.034 46.100 72.144 1.00 29.24 65 GLU B O 1
ATOM 1689 N N . ARG B 1 74 ? -20.974 45.092 72.687 1.00 29.24 66 ARG B N 1
ATOM 1690 C CA . ARG B 1 74 ? -20.349 44.005 73.446 1.00 29.11 66 ARG B CA 1
ATOM 1691 C C . ARG B 1 74 ? -19.824 42.881 72.550 1.00 28.70 66 ARG B C 1
ATOM 1692 O O . ARG B 1 74 ? -18.859 42.203 72.904 1.00 28.80 66 ARG B O 1
ATOM 1694 N N . GLU B 1 75 ? -20.464 42.685 71.398 1.00 28.38 67 GLU B N 1
ATOM 1695 C CA . GLU B 1 75 ? -20.096 41.616 70.466 1.00 27.62 67 GLU B CA 1
ATOM 1696 C C . GLU B 1 75 ? -18.909 42.005 69.596 1.00 26.98 67 GLU B C 1
ATOM 1697 O O . GLU B 1 75 ? -18.584 43.186 69.458 1.00 26.87 67 GLU B O 1
ATOM 1703 N N . SER B 1 76 ? -18.270 40.989 69.021 1.00 26.29 68 SER B N 1
ATOM 1704 C CA . SER B 1 76 ? -17.247 41.163 67.988 1.00 25.82 68 SER B CA 1
ATOM 1705 C C . SER B 1 76 ? -17.384 40.040 66.958 1.00 24.90 68 SER B C 1
ATOM 1706 O O . SER B 1 76 ? -17.725 38.906 67.303 1.00 25.32 68 SER B O 1
ATOM 1709 N N . PHE B 1 77 ? -17.121 40.360 65.696 1.00 23.35 69 PHE B N 1
ATOM 1710 C CA . PHE B 1 77 ? -17.395 39.437 64.602 1.00 22.40 69 PHE B CA 1
ATOM 1711 C C . PHE B 1 77 ? -16.128 39.158 63.802 1.00 21.36 69 PHE B C 1
ATOM 1712 O O . PHE B 1 77 ? -15.372 40.070 63.485 1.00 20.15 69 PHE B O 1
ATOM 1720 N N . GLY B 1 78 ? -15.905 37.884 63.496 1.00 20.78 70 GLY B N 1
ATOM 1721 C CA . GLY B 1 78 ? -14.714 37.451 62.792 1.00 20.93 70 GLY B CA 1
ATOM 1722 C C . GLY B 1 78 ? -13.897 36.480 63.618 1.00 20.85 70 GLY B C 1
ATOM 1723 O O . GLY B 1 78 ? -14.370 35.988 64.640 1.00 21.27 70 GLY B O 1
ATOM 1724 N N . PRO B 1 79 ? -12.664 36.186 63.176 1.00 20.78 71 PRO B N 1
ATOM 1725 C CA . PRO B 1 79 ? -12.048 36.708 61.963 1.00 20.86 71 PRO B CA 1
ATOM 1726 C C . PRO B 1 79 ? -12.692 36.143 60.696 1.00 20.51 71 PRO B C 1
ATOM 1727 O O . PRO B 1 79 ? -13.119 34.989 60.673 1.00 20.13 71 PRO B O 1
ATOM 1731 N N . TYR B 1 80 ? -12.769 36.968 59.661 1.00 20.63 72 TYR B N 1
ATOM 1732 C CA . TYR B 1 80 ? -13.351 36.562 58.382 1.00 20.46 72 TYR B CA 1
ATOM 1733 C C . TYR B 1 80 ? -12.418 36.947 57.247 1.00 21.10 72 TYR B C 1
ATOM 1734 O O . TYR B 1 80 ? -11.677 37.923 57.360 1.00 21.10 72 TYR B O 1
ATOM 1743 N N . PRO B 1 81 ? -12.459 36.193 56.137 1.00 22.21 73 PRO B N 1
ATOM 1744 C CA . PRO B 1 81 ? -11.742 36.663 54.959 1.00 22.91 73 PRO B CA 1
ATOM 1745 C C . PRO B 1 81 ? -12.309 37.996 54.472 1.00 23.57 73 PRO B C 1
ATOM 1746 O O . PRO B 1 81 ? -13.493 38.274 54.666 1.00 23.13 73 PRO B O 1
ATOM 1750 N N . PHE B 1 82 ? -11.457 38.820 53.874 1.00 24.69 74 PHE B N 1
ATOM 1751 C CA . PHE B 1 82 ? -11.906 40.058 53.252 1.00 25.54 74 PHE B CA 1
ATOM 1752 C C . PHE B 1 82 ? -11.030 40.370 52.046 1.00 25.94 74 PHE B C 1
ATOM 1753 O O . PHE B 1 82 ? -9.851 39.997 51.995 1.00 25.78 74 PHE B O 1
ATOM 1761 N N . ALA B 1 83 ? -11.629 41.037 51.067 1.00 26.55 75 ALA B N 1
ATOM 1762 C CA . ALA B 1 83 ? -10.869 41.732 50.039 1.00 27.00 75 ALA B CA 1
ATOM 1763 C C . ALA B 1 83 ? -11.152 43.205 50.258 1.00 27.38 75 ALA B C 1
ATOM 1764 O O . ALA B 1 83 ? -12.172 43.562 50.857 1.00 27.41 75 ALA B O 1
ATOM 1766 N N . ALA B 1 84 ? -10.250 44.058 49.794 1.00 27.89 76 ALA B N 1
ATOM 1767 C CA . ALA B 1 84 ? -10.401 45.491 49.982 1.00 28.54 76 ALA B CA 1
ATOM 1768 C C . ALA B 1 84 ? -9.755 46.266 48.842 1.00 29.41 76 ALA B C 1
ATOM 1769 O O . ALA B 1 84 ? -8.769 45.811 48.254 1.00 29.04 76 ALA B O 1
ATOM 1771 N N . SER B 1 85 ? -10.320 47.433 48.536 1.00 30.48 77 SER B N 1
ATOM 1772 C CA . SER B 1 85 ? -9.723 48.362 47.575 1.00 31.49 77 SER B CA 1
ATOM 1773 C C . SER B 1 85 ? -9.023 49.490 48.324 1.00 31.79 77 SER B C 1
ATOM 1774 O O . SER B 1 85 ? -9.609 50.117 49.203 1.00 31.96 77 SER B O 1
ATOM 1777 N N . ILE B 1 86 ? -7.768 49.738 47.976 1.00 32.51 78 ILE B N 1
ATOM 1778 C CA . ILE B 1 86 ? -7.033 50.879 48.505 1.00 32.67 78 ILE B CA 1
ATOM 1779 C C . ILE B 1 86 ? -6.774 51.836 47.348 1.00 32.96 78 ILE B C 1
ATOM 1780 O O . ILE B 1 86 ? -5.990 51.536 46.447 1.00 32.36 78 ILE B O 1
ATOM 1785 N N . GLY B 1 87 ? -7.461 52.975 47.359 1.00 33.50 79 GLY B N 1
ATOM 1786 C CA . GLY B 1 87 ? -7.366 53.927 46.250 1.00 33.82 79 GLY B CA 1
ATOM 1787 C C . GLY B 1 87 ? -7.853 55.310 46.611 1.00 33.88 79 GLY B C 1
ATOM 1788 O O . GLY B 1 87 ? -8.069 55.602 47.776 1.00 34.02 79 GLY B O 1
ATOM 1789 N N . PHE B 1 88 ? -8.032 56.156 45.601 1.00 34.14 80 PHE B N 1
ATOM 1790 C CA . PHE B 1 88 ? -8.413 57.551 45.805 1.00 34.13 80 PHE B CA 1
ATOM 1791 C C . PHE B 1 88 ? -9.859 57.797 45.373 1.00 34.05 80 PHE B C 1
ATOM 1792 O O . PHE B 1 88 ? -10.608 58.506 46.050 1.00 33.77 80 PHE B O 1
ATOM 1794 N N . GLU B 1 94 ? -1.837 61.616 45.810 1.00 41.33 86 GLU B N 1
ATOM 1795 C CA . GLU B 1 94 ? -2.914 62.412 46.396 1.00 41.26 86 GLU B CA 1
ATOM 1796 C C . GLU B 1 94 ? -3.012 62.232 47.913 1.00 41.09 86 GLU B C 1
ATOM 1797 O O . GLU B 1 94 ? -2.602 61.204 48.460 1.00 41.05 86 GLU B O 1
ATOM 1803 N N . LYS B 1 95 ? -3.576 63.237 48.578 1.00 40.86 87 LYS B N 1
ATOM 1804 C CA . LYS B 1 95 ? -3.938 63.134 49.991 1.00 40.83 87 LYS B CA 1
ATOM 1805 C C . LYS B 1 95 ? -5.421 62.761 50.118 1.00 40.60 87 LYS B C 1
ATOM 1806 O O . LYS B 1 95 ? -6.101 63.176 51.067 1.00 40.57 87 LYS B O 1
ATOM 1808 N N . THR B 1 96 ? -5.904 61.964 49.163 1.00 40.05 88 THR B N 1
ATOM 1809 C CA . THR B 1 96 ? -7.320 61.611 49.060 1.00 39.60 88 THR B CA 1
ATOM 1810 C C . THR B 1 96 ? -7.531 60.095 49.108 1.00 38.84 88 THR B C 1
ATOM 1811 O O . THR B 1 96 ? -8.604 59.609 48.747 1.00 38.69 88 THR B O 1
ATOM 1815 N N . LEU B 1 97 ? -6.525 59.351 49.567 1.00 38.16 89 LEU B N 1
ATOM 1816 C CA . LEU B 1 97 ? -6.561 57.894 49.446 1.00 37.74 89 LEU B CA 1
ATOM 1817 C C . LEU B 1 97 ? -7.518 57.273 50.468 1.00 37.01 89 LEU B C 1
ATOM 1818 O O . LEU B 1 97 ? -7.726 57.803 51.558 1.00 37.04 89 LEU B O 1
ATOM 1823 N N . THR B 1 98 ? -8.094 56.142 50.075 1.00 36.34 90 THR B N 1
ATOM 1824 C CA . THR B 1 98 ? -9.270 55.561 50.711 1.00 35.72 90 THR B CA 1
ATOM 1825 C C . THR B 1 98 ? -9.095 54.048 50.829 1.00 35.13 90 THR B C 1
ATOM 1826 O O . THR B 1 98 ? -8.469 53.428 49.967 1.00 35.41 90 THR B O 1
ATOM 1830 N N . VAL B 1 99 ? -9.639 53.465 51.895 1.00 34.22 91 VAL B N 1
ATOM 1831 C CA . VAL B 1 99 ? -9.652 52.011 52.068 1.00 33.61 91 VAL B CA 1
ATOM 1832 C C . VAL B 1 99 ? -11.095 51.507 52.189 1.00 33.32 91 VAL B C 1
ATOM 1833 O O . VAL B 1 99 ? -11.779 51.802 53.166 1.00 32.93 91 VAL B O 1
ATOM 1837 N N . GLU B 1 100 ? -11.547 50.762 51.180 1.00 33.02 92 GLU B N 1
ATOM 1838 C CA . GLU B 1 100 ? -12.858 50.112 51.203 1.00 32.92 92 GLU B CA 1
ATOM 1839 C C . GLU B 1 100 ? -12.686 48.618 51.442 1.00 32.18 92 GLU B C 1
ATOM 1840 O O . GLU B 1 100 ? -12.113 47.929 50.597 1.00 31.64 92 GLU B O 1
ATOM 1846 N N . PRO B 1 101 ? -13.172 48.113 52.592 1.00 31.66 93 PRO B N 1
ATOM 1847 C CA . PRO B 1 101 ? -13.154 46.677 52.861 1.00 31.20 93 PRO B CA 1
ATOM 1848 C C . PRO B 1 101 ? -14.391 45.968 52.323 1.00 30.35 93 PRO B C 1
ATOM 1849 O O . PRO B 1 101 ? -15.487 46.511 52.398 1.00 30.17 93 PRO B O 1
ATOM 1853 N N . TYR B 1 102 ? -14.206 44.764 51.791 1.00 29.85 94 TYR B N 1
ATOM 1854 C CA . TYR B 1 102 ? -15.323 43.930 51.365 1.00 29.94 94 TYR B CA 1
ATOM 1855 C C . TYR B 1 102 ? -15.218 42.580 52.064 1.00 30.18 94 TYR B C 1
ATOM 1856 O O . TYR B 1 102 ? -14.578 41.659 51.565 1.00 30.55 94 TYR B O 1
ATOM 1865 N N . PHE B 1 103 ? -15.843 42.466 53.229 1.00 30.55 95 PHE B N 1
ATOM 1866 C CA . PHE B 1 103 ? -15.794 41.224 53.987 1.00 30.82 95 PHE B CA 1
ATOM 1867 C C . PHE B 1 103 ? -16.493 40.101 53.238 1.00 30.54 95 PHE B C 1
ATOM 1868 O O . PHE B 1 103 ? -17.601 40.279 52.732 1.00 30.70 95 PHE B O 1
ATOM 1876 N N . LEU B 1 104 ? -15.838 38.944 53.174 1.00 30.30 96 LEU B N 1
ATOM 1877 C CA . LEU B 1 104 ? -16.440 37.737 52.605 1.00 30.12 96 LEU B CA 1
ATOM 1878 C C . LEU B 1 104 ? -17.344 37.058 53.639 1.00 30.07 96 LEU B C 1
ATOM 1879 O O . LEU B 1 104 ? -17.213 35.864 53.921 1.00 30.46 96 LEU B O 1
ATOM 1884 N N . HIS B 1 105 ? -18.271 37.841 54.185 1.00 29.79 97 HIS B N 1
ATOM 1885 C CA . HIS B 1 105 ? -19.202 37.393 55.214 1.00 29.47 97 HIS B CA 1
ATOM 1886 C C . HIS B 1 105 ? -20.452 38.275 55.116 1.00 29.67 97 HIS B C 1
ATOM 1887 O O . HIS B 1 105 ? -20.363 39.437 54.711 1.00 29.28 97 HIS B O 1
ATOM 1894 N N . GLU B 1 106 ? -21.607 37.717 55.467 1.00 29.99 98 GLU B N 1
ATOM 1895 C CA . GLU B 1 106 ? -22.879 38.429 55.339 1.00 30.84 98 GLU B CA 1
ATOM 1896 C C . GLU B 1 106 ? -23.402 38.724 56.747 1.00 30.98 98 GLU B C 1
ATOM 1897 O O . GLU B 1 106 ? -23.916 37.833 57.425 1.00 31.03 98 GLU B O 1
ATOM 1903 N N . PHE B 1 107 ? -23.254 39.972 57.187 1.00 31.18 99 PHE B N 1
ATOM 1904 C CA . PHE B 1 107 ? -23.649 40.363 58.546 1.00 31.22 99 PHE B CA 1
ATOM 1905 C C . PHE B 1 107 ? -25.153 40.572 58.676 1.00 31.33 99 PHE B C 1
ATOM 1906 O O . PHE B 1 107 ? -25.721 40.319 59.741 1.00 31.39 99 PHE B O 1
ATOM 1914 N N . GLY B 1 108 ? -25.784 41.042 57.599 1.00 31.36 100 GLY B N 1
ATOM 1915 C CA . GLY B 1 108 ? -27.220 41.327 57.587 1.00 31.41 100 GLY B CA 1
ATOM 1916 C C . GLY B 1 108 ? -27.568 42.769 57.926 1.00 31.47 100 GLY B C 1
ATOM 1917 O O . GLY B 1 108 ? -28.746 43.115 58.032 1.00 31.76 100 GLY B O 1
ATOM 1918 N N . TRP B 1 109 ? -26.547 43.611 58.090 1.00 31.48 101 TRP B N 1
ATOM 1919 C CA . TRP B 1 109 ? -26.732 45.023 58.445 1.00 31.51 101 TRP B CA 1
ATOM 1920 C C . TRP B 1 109 ? -25.449 45.814 58.203 1.00 31.79 101 TRP B C 1
ATOM 1921 O O . TRP B 1 109 ? -24.365 45.235 58.089 1.00 31.77 101 TRP B O 1
ATOM 1932 N N . ASP B 1 110 ? -25.582 47.137 58.129 1.00 32.20 102 ASP B N 1
ATOM 1933 C CA . ASP B 1 110 ? -24.427 48.029 57.996 1.00 32.50 102 ASP B CA 1
ATOM 1934 C C . ASP B 1 110 ? -23.847 48.336 59.379 1.00 32.46 102 ASP B C 1
ATOM 1935 O O . ASP B 1 110 ? -24.554 48.250 60.387 1.00 32.24 102 ASP B O 1
ATOM 1940 N N . PHE B 1 111 ? -22.566 48.704 59.418 1.00 32.32 103 PHE B N 1
ATOM 1941 C CA . PHE B 1 111 ? -21.863 48.952 60.686 1.00 32.19 103 PHE B CA 1
ATOM 1942 C C . PHE B 1 111 ? -21.029 50.237 60.654 1.00 31.69 103 PHE B C 1
ATOM 1943 O O . PHE B 1 111 ? -19.825 50.220 60.908 1.00 31.71 103 PHE B O 1
ATOM 1951 N N . TYR B 1 112 ? -21.685 51.356 60.365 1.00 31.09 104 TYR B N 1
ATOM 1952 C CA . TYR B 1 112 ? -21.015 52.654 60.366 1.00 30.62 104 TYR B CA 1
ATOM 1953 C C . TYR B 1 112 ? -20.761 53.115 61.797 1.00 30.12 104 TYR B C 1
ATOM 1954 O O . TYR B 1 112 ? -21.677 53.117 62.628 1.00 29.89 104 TYR B O 1
ATOM 1963 N N . GLY B 1 113 ? -19.513 53.495 62.073 1.00 29.60 105 GLY B N 1
ATOM 1964 C CA . GLY B 1 113 ? -19.090 53.863 63.427 1.00 29.36 105 GLY B CA 1
ATOM 1965 C C . GLY B 1 113 ? -18.429 52.725 64.194 1.00 28.85 105 GLY B C 1
ATOM 1966 O O . GLY B 1 113 ? -17.792 52.956 65.223 1.00 28.79 105 GLY B O 1
ATOM 1967 N N . ALA B 1 114 ? -18.582 51.496 63.699 1.00 28.29 106 ALA B N 1
ATOM 1968 C CA . ALA B 1 114 ? -17.937 50.327 64.295 1.00 27.62 106 ALA B CA 1
ATOM 1969 C C . ALA B 1 114 ? -16.454 50.377 64.010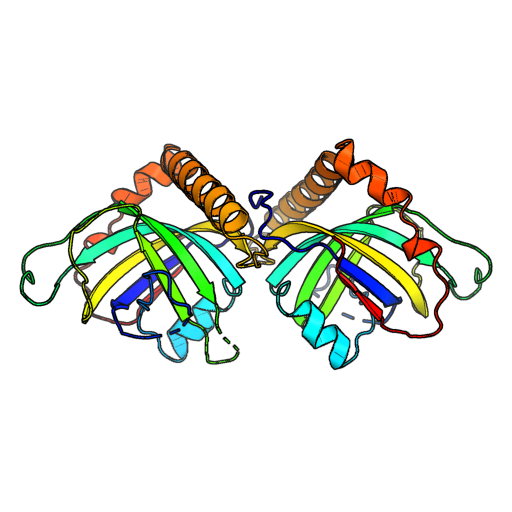 1.00 27.00 106 ALA B C 1
ATOM 1970 O O . ALA B 1 114 ? -16.007 51.162 63.174 1.00 27.12 106 ALA B O 1
ATOM 1972 N N . VAL B 1 115 ? -15.693 49.532 64.697 1.00 26.26 107 VAL B N 1
ATOM 1973 C CA . VAL B 1 115 ? -14.256 49.448 64.466 1.00 25.57 107 VAL B CA 1
ATOM 1974 C C . VAL B 1 115 ? -13.901 48.233 63.604 1.00 25.40 107 VAL B C 1
ATOM 1975 O O . VAL B 1 115 ? -14.341 47.113 63.870 1.00 25.25 107 VAL B O 1
ATOM 1979 N N . VAL B 1 116 ? -13.106 48.482 62.566 1.00 25.23 108 VAL B N 1
ATOM 1980 C CA . VAL B 1 116 ? -12.617 47.446 61.667 1.00 25.05 108 VAL B CA 1
ATOM 1981 C C . VAL B 1 116 ? -11.119 47.269 61.877 1.00 24.87 108 VAL B C 1
ATOM 1982 O O . VAL B 1 116 ? -10.381 48.251 61.928 1.00 24.84 108 VAL B O 1
ATOM 1986 N N . LYS B 1 117 ? -10.686 46.015 61.999 1.00 24.62 109 LYS B N 1
ATOM 1987 C CA . LYS B 1 117 ? -9.271 45.664 62.122 1.00 24.56 109 LYS B CA 1
ATOM 1988 C C . LYS B 1 117 ? -8.900 44.682 61.005 1.00 24.38 109 LYS B C 1
ATOM 1989 O O . LYS B 1 117 ? -9.491 43.611 60.906 1.00 24.56 109 LYS B O 1
ATOM 1995 N N . ILE B 1 118 ? -7.931 45.032 60.167 1.00 24.36 110 ILE B N 1
ATOM 1996 C CA . ILE B 1 118 ? -7.532 44.141 59.069 1.00 24.78 110 ILE B CA 1
ATOM 1997 C C . ILE B 1 118 ? -6.056 43.772 59.109 1.00 24.73 110 ILE B C 1
ATOM 1998 O O . ILE B 1 118 ? -5.207 44.628 59.333 1.00 25.21 110 ILE B O 1
ATOM 2003 N N . ILE B 1 119 ? -5.769 42.486 58.921 1.00 24.64 111 ILE B N 1
ATOM 2004 C CA . ILE B 1 119 ? -4.430 42.029 58.595 1.00 24.65 111 ILE B CA 1
ATOM 2005 C C . ILE B 1 119 ? -4.399 41.811 57.086 1.00 25.11 111 ILE B C 1
ATOM 2006 O O . ILE B 1 119 ? -5.049 40.896 56.578 1.00 24.82 111 ILE B O 1
ATOM 2011 N N . VAL B 1 120 ? -3.655 42.664 56.382 1.00 25.45 112 VAL B N 1
ATOM 2012 C CA . VAL B 1 120 ? -3.540 42.601 54.927 1.00 25.26 112 VAL B CA 1
ATOM 2013 C C . VAL B 1 120 ? -2.311 41.780 54.556 1.00 25.55 112 VAL B C 1
ATOM 2014 O O . VAL B 1 120 ? -1.189 42.162 54.882 1.00 25.71 112 VAL B O 1
ATOM 2018 N N . LEU B 1 121 ? -2.537 40.664 53.859 1.00 25.64 113 LEU B N 1
ATOM 2019 C CA . LEU B 1 121 ? -1.508 39.647 53.619 1.00 25.22 113 LEU B CA 1
ATOM 2020 C C . LEU B 1 121 ? -1.018 39.558 52.173 1.00 25.31 113 LEU B C 1
ATOM 2021 O O . LEU B 1 121 ? -0.012 38.906 51.901 1.00 25.23 113 LEU B O 1
ATOM 2026 N N . GLY B 1 122 ? -1.722 40.183 51.238 1.00 25.72 114 GLY B N 1
ATOM 2027 C CA . GLY B 1 122 ? -1.327 40.081 49.835 1.00 25.86 114 GLY B CA 1
ATOM 2028 C C . GLY B 1 122 ? -2.192 40.877 48.889 1.00 25.97 114 GLY B C 1
ATOM 2029 O O . GLY B 1 122 ? -3.198 41.457 49.288 1.00 26.58 114 GLY B O 1
ATOM 2030 N N . GLU B 1 123 ? -1.806 40.879 47.621 1.00 26.36 115 GLU B N 1
ATOM 2031 C CA . GLU B 1 123 ? -2.490 41.670 46.607 1.00 26.64 115 GLU B CA 1
ATOM 2032 C C . GLU B 1 123 ? -3.063 40.781 45.503 1.00 26.90 115 GLU B C 1
ATOM 2033 O O . GLU B 1 123 ? -2.433 39.812 45.073 1.00 27.26 115 GLU B O 1
ATOM 2039 N N . ILE B 1 124 ? -4.267 41.116 45.057 1.00 26.82 116 ILE B N 1
ATOM 2040 C CA . ILE B 1 124 ? -4.941 40.347 44.019 1.00 26.48 116 ILE B CA 1
ATOM 2041 C C . ILE B 1 124 ? -4.651 40.951 42.647 1.00 26.10 116 ILE B C 1
ATOM 2042 O O . ILE B 1 124 ? -4.264 40.238 41.725 1.00 25.75 116 ILE B O 1
ATOM 2047 N N . ARG B 1 125 ? -4.817 42.268 42.533 1.00 26.02 117 ARG B N 1
ATOM 2048 C CA . ARG B 1 125 ? -4.693 42.977 41.253 1.00 25.95 117 ARG B CA 1
ATOM 2049 C C . ARG B 1 125 ? -4.683 44.491 41.488 1.00 26.20 117 ARG B C 1
ATOM 2050 O O . ARG B 1 125 ? -4.718 44.941 42.637 1.00 25.76 117 ARG B O 1
ATOM 2058 N N . SER B 1 126 ? -4.639 45.264 40.400 1.00 26.46 118 SER B N 1
ATOM 2059 C CA . SER B 1 126 ? -4.919 46.703 40.461 1.00 26.74 118 SER B CA 1
ATOM 2060 C C . SER B 1 126 ? -6.427 46.939 40.403 1.00 27.12 118 SER B C 1
ATOM 2061 O O . SER B 1 126 ? -7.179 46.065 39.980 1.00 26.78 118 SER B O 1
ATOM 2064 N N . MET B 1 127 ? -6.863 48.124 40.825 1.00 27.74 119 MET B N 1
ATOM 2065 C CA . MET B 1 127 ? -8.289 48.468 40.833 1.00 28.08 119 MET B CA 1
ATOM 2066 C C . MET B 1 127 ? -8.895 48.368 39.431 1.00 28.06 119 MET B C 1
ATOM 2067 O O . MET B 1 127 ? -10.032 47.918 39.270 1.00 27.89 119 MET B O 1
ATOM 2072 N N . GLY B 1 128 ? -8.134 48.785 38.426 1.00 28.15 120 GLY B N 1
ATOM 2073 C CA . GLY B 1 128 ? -8.510 48.561 37.028 1.00 28.42 120 GLY B CA 1
ATOM 2074 C C . GLY B 1 128 ? -9.806 49.237 36.642 1.00 28.47 120 GLY B C 1
ATOM 2075 O O . GLY B 1 128 ? -10.185 50.244 37.238 1.00 28.92 120 GLY B O 1
ATOM 2076 N N . SER B 1 129 ? -10.479 48.691 35.633 1.00 28.49 121 SER B N 1
ATOM 2077 C CA . SER B 1 129 ? -11.817 49.155 35.257 1.00 28.44 121 SER B CA 1
ATOM 2078 C C . SER B 1 129 ? -12.535 48.115 34.410 1.00 28.53 121 SER B C 1
ATOM 2079 O O . SER B 1 129 ? -11.909 47.202 33.868 1.00 28.14 121 SER B O 1
ATOM 2082 N N . PHE B 1 130 ? -13.851 48.280 34.291 1.00 28.92 122 PHE B N 1
ATOM 2083 C CA . PHE B 1 130 ? -14.707 47.341 33.556 1.00 29.04 122 PHE B CA 1
ATOM 2084 C C . PHE B 1 130 ? -15.582 48.050 32.532 1.00 28.69 122 PHE B C 1
ATOM 2085 O O . PHE B 1 130 ? -16.053 49.161 32.772 1.00 28.75 122 PHE B O 1
ATOM 2093 N N . HIS B 1 131 ? -15.787 47.400 31.389 1.00 28.47 123 HIS B N 1
ATOM 2094 C CA . HIS B 1 131 ? -16.702 47.895 30.362 1.00 28.38 123 HIS B CA 1
ATOM 2095 C C . HIS B 1 131 ? -18.106 47.372 30.611 1.00 28.05 123 HIS B C 1
ATOM 2096 O O . HIS B 1 131 ? -19.063 48.142 30.626 1.00 28.50 123 HIS B O 1
ATOM 2103 N N . SER B 1 132 ? -18.218 46.061 30.807 1.00 27.52 124 SER B N 1
ATOM 2104 C CA . SER B 1 132 ? -19.499 45.420 31.058 1.00 27.00 124 SER B CA 1
ATOM 2105 C C . SER B 1 132 ? -19.641 45.003 32.516 1.00 27.17 124 SER B C 1
ATOM 2106 O O . SER B 1 132 ? -18.656 44.883 33.247 1.00 27.09 124 SER B O 1
ATOM 2109 N N . LEU B 1 133 ? -20.887 44.778 32.917 1.00 27.47 125 LEU B N 1
ATOM 2110 C CA . LEU B 1 133 ? -21.228 44.336 34.263 1.00 27.60 125 LEU B CA 1
ATOM 2111 C C . LEU B 1 133 ? -20.822 42.875 34.479 1.00 27.82 125 LEU B C 1
ATOM 2112 O O . LEU B 1 133 ? -20.476 42.479 35.592 1.00 27.92 125 LEU B O 1
ATOM 2117 N N . GLN B 1 134 ? -20.869 42.081 33.411 1.00 28.24 126 GLN B N 1
ATOM 2118 C CA . GLN B 1 134 ? -20.465 40.676 33.467 1.00 28.43 126 GLN B CA 1
ATOM 2119 C C . GLN B 1 134 ? -18.962 40.546 33.685 1.00 28.42 126 GLN B C 1
ATOM 2120 O O . GLN B 1 134 ? -18.496 39.577 34.283 1.00 28.42 126 GLN B O 1
ATOM 2126 N N . ALA B 1 135 ? -18.210 41.518 33.181 1.00 28.57 127 ALA B N 1
ATOM 2127 C CA . ALA B 1 135 ? -16.785 41.602 33.446 1.00 28.86 127 ALA B CA 1
ATOM 2128 C C . ALA B 1 135 ? -16.545 41.830 34.940 1.00 29.09 127 ALA B C 1
ATOM 2129 O O . ALA B 1 135 ? -15.665 41.210 35.531 1.00 29.50 127 ALA B O 1
ATOM 2131 N N . LEU B 1 136 ? -17.339 42.716 35.541 1.00 29.26 128 LEU B N 1
ATOM 2132 C CA . LEU B 1 136 ? -17.272 42.983 36.978 1.00 29.35 128 LEU B CA 1
ATOM 2133 C C . LEU B 1 136 ? -17.606 41.712 37.755 1.00 29.38 128 LEU B C 1
ATOM 2134 O O . LEU B 1 136 ? -16.878 41.327 38.666 1.00 29.53 128 LEU B O 1
ATOM 2139 N N . VAL B 1 137 ? -18.698 41.059 37.366 1.00 29.38 129 VAL B N 1
ATOM 2140 C CA . VAL B 1 137 ? -19.146 39.819 37.999 1.00 29.44 129 VAL B CA 1
ATOM 2141 C C . VAL B 1 137 ? -18.111 38.696 37.904 1.00 29.47 129 VAL B C 1
ATOM 2142 O O . VAL B 1 137 ? -17.848 38.015 38.891 1.00 29.99 129 VAL B O 1
ATOM 2146 N N . ASP B 1 138 ? -17.536 38.501 36.721 1.00 29.60 130 ASP B N 1
ATOM 2147 C CA . ASP B 1 138 ? -16.500 37.481 36.524 1.00 29.51 130 ASP B CA 1
ATOM 2148 C C . ASP B 1 138 ? -15.248 37.791 37.338 1.00 29.47 130 ASP B C 1
ATOM 2149 O O . ASP B 1 138 ? -14.671 36.904 37.971 1.00 29.39 130 ASP B O 1
ATOM 2154 N N . THR B 1 139 ? -14.838 39.054 37.316 1.00 29.47 131 THR B N 1
ATOM 2155 C CA . THR B 1 139 ? -13.612 39.474 37.972 1.00 29.75 131 THR B CA 1
ATOM 2156 C C . THR B 1 139 ? -13.705 39.374 39.495 1.00 29.99 131 THR B C 1
ATOM 2157 O O . THR B 1 139 ? -12.745 38.966 40.141 1.00 30.27 131 THR B O 1
ATOM 2161 N N . ILE B 1 140 ? -14.853 39.725 40.063 1.00 30.11 132 ILE B N 1
ATOM 2162 C CA . ILE B 1 140 ? -15.047 39.605 41.508 1.00 30.48 132 ILE B CA 1
ATOM 2163 C C . ILE B 1 140 ? -15.164 38.140 41.951 1.00 30.65 132 ILE B C 1
ATOM 2164 O O . ILE B 1 140 ? -14.711 37.787 43.034 1.00 30.63 132 ILE B O 1
ATOM 2169 N N . LYS B 1 141 ? -15.751 37.288 41.113 1.00 30.91 133 LYS B N 1
ATOM 2170 C CA . LYS B 1 141 ? -15.764 35.844 41.376 1.00 30.93 133 LYS B CA 1
ATOM 2171 C C . LYS B 1 141 ? -14.336 35.309 41.457 1.00 30.66 133 LYS B C 1
ATOM 2172 O O . LYS B 1 141 ? -14.026 34.487 42.316 1.00 30.72 133 LYS B O 1
ATOM 2178 N N . SER B 1 142 ? -13.486 35.772 40.543 1.00 30.53 134 SER B N 1
ATOM 2179 C CA . SER B 1 142 ? -12.060 35.447 40.557 1.00 30.62 134 SER B CA 1
ATOM 2180 C C . SER B 1 142 ? -11.394 35.854 41.875 1.00 30.30 134 SER B C 1
ATOM 2181 O O . SER B 1 142 ? -10.628 35.082 42.447 1.00 30.32 134 SER B O 1
ATOM 2184 N N . ASP B 1 143 ? -11.700 37.058 42.350 1.00 30.16 135 ASP B N 1
ATOM 2185 C CA . ASP B 1 143 ? -11.113 37.577 43.589 1.00 30.36 135 ASP B CA 1
ATOM 2186 C C . ASP B 1 143 ? -11.467 36.723 44.796 1.00 30.19 135 ASP B C 1
ATOM 2187 O O . ASP B 1 143 ? -10.620 36.482 45.660 1.00 29.89 135 ASP B O 1
ATOM 2192 N N . VAL B 1 144 ? -12.724 36.289 44.851 1.00 30.09 136 VAL B N 1
ATOM 2193 C CA . VAL B 1 144 ? -13.240 35.517 45.978 1.00 30.18 136 VAL B CA 1
ATOM 2194 C C . VAL B 1 144 ? -12.626 34.114 46.011 1.00 30.56 136 VAL B C 1
ATOM 2195 O O . VAL B 1 144 ? -12.167 33.663 47.058 1.00 30.62 136 VAL B O 1
ATOM 2199 N N . GLN B 1 145 ? -12.613 33.436 44.867 1.00 31.08 137 GLN B N 1
ATOM 2200 C CA . GLN B 1 145 ? -11.947 32.137 44.741 1.00 31.44 137 GLN B CA 1
ATOM 2201 C C . GLN B 1 145 ? -10.482 32.252 45.155 1.00 31.74 137 GLN B C 1
ATOM 2202 O O . GLN B 1 145 ? -9.967 31.410 45.894 1.00 31.74 137 GLN B O 1
ATOM 2208 N N . PHE B 1 146 ? -9.827 33.304 44.669 1.00 32.00 138 PHE B N 1
ATOM 2209 C CA . PHE B 1 146 ? -8.414 33.549 44.934 1.00 32.28 138 PHE B CA 1
ATOM 2210 C C . PHE B 1 146 ? -8.166 33.850 46.412 1.00 32.33 138 PHE B C 1
ATOM 2211 O O . PHE B 1 146 ? -7.315 33.230 47.041 1.00 32.16 138 PHE B O 1
ATOM 2219 N N . THR B 1 147 ? -8.920 34.801 46.954 1.00 32.76 139 THR B N 1
ATOM 2220 C CA . THR B 1 147 ? -8.825 35.174 48.366 1.00 33.00 139 THR B CA 1
ATOM 2221 C C . THR B 1 147 ? -9.000 33.962 49.283 1.00 33.41 139 THR B C 1
ATOM 2222 O O . THR B 1 147 ? -8.257 33.796 50.247 1.00 33.34 139 THR B O 1
ATOM 2226 N N . ARG B 1 148 ? -9.974 33.115 48.973 1.00 33.86 140 ARG B N 1
ATOM 2227 C CA . ARG B 1 148 ? -10.231 31.922 49.779 1.00 34.58 140 ARG B CA 1
ATOM 2228 C C . ARG B 1 148 ? -9.095 30.893 49.701 1.00 34.32 140 ARG B C 1
ATOM 2229 O O . ARG B 1 148 ? -8.736 30.283 50.707 1.00 34.32 140 ARG B O 1
ATOM 2237 N N . ASP B 1 149 ? -8.534 30.713 48.510 1.00 34.13 141 ASP B N 1
ATOM 2238 C CA . ASP B 1 149 ? -7.456 29.748 48.301 1.00 33.92 141 ASP B CA 1
ATOM 2239 C C . ASP B 1 149 ? -6.160 30.137 49.004 1.00 33.58 141 ASP B C 1
ATOM 2240 O O . ASP B 1 149 ? -5.443 29.266 49.497 1.00 33.65 141 ASP B O 1
ATOM 2245 N N . MET B 1 150 ? -5.853 31.432 49.036 1.00 33.17 142 MET B N 1
ATOM 2246 C CA . MET B 1 150 ? -4.631 31.908 49.681 1.00 32.92 142 MET B CA 1
ATOM 2247 C C . MET B 1 150 ? -4.745 31.794 51.202 1.00 33.16 142 MET B C 1
ATOM 2248 O O . MET B 1 150 ? -3.831 31.302 51.856 1.00 33.25 142 MET B O 1
ATOM 2253 N N . LEU B 1 151 ? -5.879 32.227 51.751 1.00 33.40 143 LEU B N 1
ATOM 2254 C CA . LEU B 1 151 ? -6.134 32.144 53.194 1.00 33.55 143 LEU B CA 1
ATOM 2255 C C . LEU B 1 151 ? -6.364 30.710 53.683 1.00 33.94 143 LEU B C 1
ATOM 2256 O O . LEU B 1 151 ? -6.388 30.462 54.890 1.00 33.78 143 LEU B O 1
ATOM 2261 N N . GLN B 1 152 ? -6.544 29.777 52.747 1.00 34.50 144 GLN B N 1
ATOM 2262 C CA . GLN B 1 152 ? -6.617 28.349 53.064 1.00 34.68 144 GLN B CA 1
ATOM 2263 C C . GLN B 1 152 ? -5.225 27.761 53.319 1.00 34.80 144 GLN B C 1
ATOM 2264 O O . GLN B 1 152 ? -5.096 26.751 54.014 1.00 35.03 144 GLN B O 1
ATOM 2270 N N . LYS B 1 153 ? -4.189 28.389 52.761 1.00 34.72 145 LYS B N 1
ATOM 2271 C CA . LYS B 1 153 ? -2.817 27.924 52.957 1.00 34.81 145 LYS B CA 1
ATOM 2272 C C . LYS B 1 153 ? -2.414 28.048 54.435 1.00 34.58 145 LYS B C 1
ATOM 2273 O O . LYS B 1 153 ? -2.589 29.110 55.032 1.00 34.25 145 LYS B O 1
ATOM 2279 N N . PRO B 1 154 ? -1.873 26.961 55.026 1.00 34.68 146 PRO B N 1
ATOM 2280 C CA . PRO B 1 154 ? -1.511 26.866 56.452 1.00 34.72 146 PRO B CA 1
ATOM 2281 C C . PRO B 1 154 ? -0.830 28.095 57.067 1.00 34.77 146 PRO B C 1
ATOM 2282 O O . PRO B 1 154 ? -1.108 28.439 58.219 1.00 34.35 146 PRO B O 1
ATOM 2286 N N . GLN B 1 155 ? 0.043 28.743 56.299 1.00 35.06 147 GLN B N 1
ATOM 2287 C CA . GLN B 1 155 ? 0.794 29.912 56.772 1.00 35.37 147 GLN B CA 1
ATOM 2288 C C . GLN B 1 155 ? -0.133 31.110 56.946 1.00 35.38 147 GLN B C 1
ATOM 2289 O O . GLN B 1 155 ? -0.082 31.807 57.961 1.00 35.24 147 GLN B O 1
ATOM 2295 N N . LEU B 1 156 ? -0.975 31.340 55.940 1.00 35.48 148 LEU B N 1
ATOM 2296 C CA . LEU B 1 156 ? -1.915 32.460 55.940 1.00 35.38 148 LEU B CA 1
ATOM 2297 C C . LEU B 1 156 ? -3.107 32.159 56.844 1.00 35.22 148 LEU B C 1
ATOM 2298 O O . LEU B 1 156 ? -3.616 33.045 57.525 1.00 35.02 148 LEU B O 1
ATOM 2303 N N . GLN B 1 157 ? -3.538 30.900 56.841 1.00 35.26 149 GLN B N 1
ATOM 2304 C CA . GLN B 1 157 ? -4.622 30.428 57.706 1.00 35.23 149 GLN B CA 1
ATOM 2305 C C . GLN B 1 157 ? -4.381 30.763 59.189 1.00 35.12 149 GLN B C 1
ATOM 2306 O O . GLN B 1 157 ? -5.329 31.042 59.926 1.00 34.75 149 GLN B O 1
ATOM 2312 N N . GLU B 1 158 ? -3.116 30.735 59.613 1.00 35.10 150 GLU B N 1
ATOM 2313 C CA . GLU B 1 158 ? -2.750 31.012 61.009 1.00 35.25 150 GLU B CA 1
ATOM 2314 C C . GLU B 1 158 ? -2.962 32.463 61.436 1.00 34.98 150 GLU B C 1
ATOM 2315 O O . GLU B 1 158 ? -3.115 32.737 62.631 1.00 35.11 150 GLU B O 1
ATOM 2321 N N . PHE B 1 159 ? -2.972 33.388 60.475 1.00 34.47 151 PHE B N 1
ATOM 2322 C CA . PHE B 1 159 ? -3.114 34.815 60.787 1.00 34.08 151 PHE B CA 1
ATOM 2323 C C . PHE B 1 159 ? -4.489 35.187 61.342 1.00 33.99 151 PHE B C 1
ATOM 2324 O O . PHE B 1 159 ? -4.681 36.312 61.803 1.00 34.11 151 PHE B O 1
ATOM 2332 N N . SER B 1 160 ? -5.438 34.253 61.294 1.00 33.87 152 SER B N 1
ATOM 2333 C CA . SER B 1 160 ? -6.748 34.449 61.912 1.00 33.85 152 SER B CA 1
ATOM 2334 C C . SER B 1 160 ? -6.658 34.447 63.439 1.00 34.05 152 SER B C 1
ATOM 2335 O O . SER B 1 160 ? -7.530 34.997 64.117 1.00 34.32 152 SER B O 1
ATOM 2338 N N . ARG B 1 161 ? -5.604 33.831 63.975 1.00 33.89 153 ARG B N 1
ATOM 2339 C CA . ARG B 1 161 ? -5.420 33.714 65.419 1.00 33.83 153 ARG B CA 1
ATOM 2340 C C . ARG B 1 161 ? -4.345 34.685 65.929 1.00 33.30 153 ARG B C 1
ATOM 2341 O O . ARG B 1 161 ? -3.687 34.411 66.933 1.00 33.27 153 ARG B O 1
ATOM 2349 N N . HIS B 1 162 ? -4.186 35.826 65.253 1.00 32.70 154 HIS B N 1
ATOM 2350 C CA . HIS B 1 162 ? -3.134 36.790 65.601 1.00 32.32 154 HIS B CA 1
ATOM 2351 C C . HIS B 1 162 ? -3.507 37.569 66.858 1.00 32.18 154 HIS B C 1
ATOM 2352 O O . HIS B 1 162 ? -4.687 37.783 67.138 1.00 32.56 154 HIS B O 1
ATOM 2359 N N . SER B 1 163 ? -2.493 37.998 67.602 1.00 31.79 155 SER B N 1
ATOM 2360 C CA . SER B 1 163 ? -2.698 38.694 68.874 1.00 31.89 155 SER B CA 1
ATOM 2361 C C . SER B 1 163 ? -3.238 40.116 68.705 1.00 31.58 155 SER B C 1
ATOM 2362 O O . SER B 1 163 ? -3.799 40.684 69.646 1.00 31.99 155 SER B O 1
ATOM 2365 N N . LEU B 1 164 ? -3.079 40.678 67.511 1.00 31.18 156 LEU B N 1
ATOM 2366 C CA . LEU B 1 164 ? -3.495 42.050 67.222 1.00 30.98 156 LEU B CA 1
ATOM 2367 C C . LEU B 1 164 ? -5.017 42.212 67.210 1.00 30.94 156 LEU B C 1
ATOM 2368 O O . LEU B 1 164 ? -5.526 43.296 67.499 1.00 30.82 156 LEU B O 1
ATOM 2373 N N . PHE B 1 165 ? -5.739 41.142 66.880 1.00 31.21 157 PHE B N 1
ATOM 2374 C CA . PHE B 1 165 ? -7.202 41.149 66.979 1.00 31.78 157 PHE B CA 1
ATOM 2375 C C . PHE B 1 165 ? -7.668 41.112 68.438 1.00 32.42 157 PHE B C 1
ATOM 2376 O O . PHE B 1 165 ? -8.810 41.466 68.732 1.00 32.47 157 PHE B O 1
ATOM 2384 N N . GLU B 1 166 ? -6.791 40.663 69.337 1.00 33.08 158 GLU B N 1
ATOM 2385 C CA . GLU B 1 166 ? -7.071 40.650 70.774 1.00 33.72 158 GLU B CA 1
ATOM 2386 C C . GLU B 1 166 ? -6.446 41.836 71.514 1.00 33.69 158 GLU B C 1
ATOM 2387 O O . GLU B 1 166 ? -6.610 41.959 72.728 1.00 33.90 158 GLU B O 1
ATOM 2393 N N . SER B 1 167 ? -5.739 42.702 70.788 1.00 33.77 159 SER B N 1
ATOM 2394 C CA . SER B 1 167 ? -5.081 43.872 71.380 1.00 33.56 159 SER B CA 1
ATOM 2395 C C . SER B 1 167 ? -6.075 44.792 72.092 1.00 33.55 159 SER B C 1
ATOM 2396 O O . SER B 1 167 ? -7.083 45.181 71.495 1.00 33.65 159 SER B O 1
ATOM 2399 N N . PRO B 1 168 ? -5.793 45.150 73.364 1.00 33.32 160 PRO B N 1
ATOM 2400 C CA . PRO B 1 168 ? -6.657 46.078 74.102 1.00 33.28 160 PRO B CA 1
ATOM 2401 C C . PRO B 1 168 ? -6.471 47.563 73.744 1.00 33.16 160 PRO B C 1
ATOM 2402 O O . PRO B 1 168 ? -7.215 48.405 74.252 1.00 33.29 160 PRO B O 1
ATOM 2406 N N . SER B 1 169 ? -5.507 47.875 72.878 1.00 32.87 161 SER B N 1
ATOM 2407 C CA . SER B 1 169 ? -5.204 49.260 72.509 1.00 32.73 161 SER B C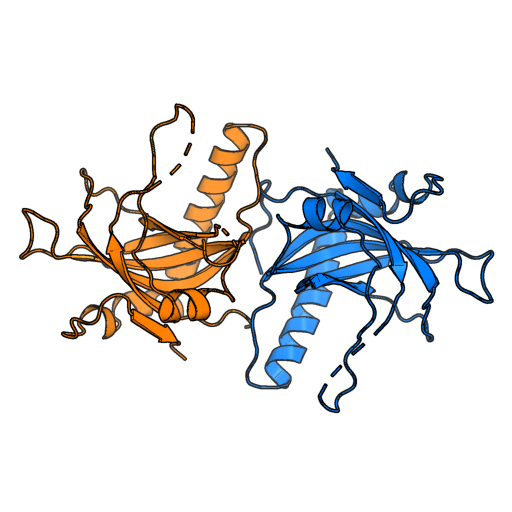A 1
ATOM 2408 C C . SER B 1 169 ? -6.363 49.973 71.807 1.00 32.51 161 SER B C 1
ATOM 2409 O O . SER B 1 169 ? -7.042 49.389 70.959 1.00 32.81 161 SER B O 1
ATOM 2412 N N . SER B 1 170 ? -6.551 51.246 72.153 1.00 32.01 162 SER B N 1
ATOM 2413 C CA . SER B 1 170 ? -7.673 52.047 71.663 1.00 31.48 162 SER B CA 1
ATOM 2414 C C . SER B 1 170 ? -7.321 53.010 70.515 1.00 31.49 162 SER B C 1
ATOM 2415 O O . SER B 1 170 ? -8.217 53.627 69.934 1.00 31.63 162 SER B O 1
ATOM 2418 N N . THR B 1 171 ? -6.034 53.140 70.194 1.00 31.08 163 THR B N 1
ATOM 2419 C CA . THR B 1 171 ? -5.574 54.084 69.168 1.00 30.90 163 THR B CA 1
ATOM 2420 C C . THR B 1 171 ? -6.196 53.823 67.795 1.00 30.25 163 THR B C 1
ATOM 2421 O O . THR B 1 171 ? -5.933 52.790 67.187 1.00 29.82 163 THR B O 1
ATOM 2425 N N . ILE B 1 172 ? -7.022 54.758 67.320 1.00 29.90 164 ILE B N 1
ATOM 2426 C CA . ILE B 1 172 ? -7.500 54.741 65.930 1.00 29.65 164 ILE B CA 1
ATOM 2427 C C . ILE B 1 172 ? -7.387 56.123 65.269 1.00 29.17 164 ILE B C 1
ATOM 2428 O O . ILE B 1 172 ? -7.637 57.141 65.914 1.00 28.67 164 ILE B O 1
ATOM 2433 N N . PRO B 1 173 ? -6.995 56.162 63.980 1.00 28.86 165 PRO B N 1
ATOM 2434 C CA . PRO B 1 173 ? -6.529 55.034 63.175 1.00 28.60 165 PRO B CA 1
ATOM 2435 C C . PRO B 1 173 ? -5.165 54.523 63.634 1.00 28.42 165 PRO B C 1
ATOM 2436 O O . PRO B 1 173 ? -4.474 55.206 64.391 1.00 28.23 165 PRO B O 1
ATOM 2440 N N . TYR B 1 174 ? -4.791 53.331 63.180 1.00 28.45 166 TYR B N 1
ATOM 2441 C CA . TYR B 1 174 ? -3.511 52.735 63.554 1.00 28.62 166 TYR B CA 1
ATOM 2442 C C . TYR B 1 174 ? -2.948 51.806 62.474 1.00 29.24 166 TYR B C 1
ATOM 2443 O O . TYR B 1 174 ? -3.672 50.988 61.916 1.00 29.26 166 TYR B O 1
ATOM 2452 N N . PHE B 1 175 ? -1.649 51.929 62.209 1.00 30.21 167 PHE B N 1
ATOM 2453 C CA . PHE B 1 175 ? -0.979 51.142 61.174 1.00 31.13 167 PHE B CA 1
ATOM 2454 C C . PHE B 1 175 ? 0.299 50.512 61.723 1.00 32.00 167 PHE B C 1
ATOM 2455 O O . PHE B 1 175 ? 1.053 51.164 62.434 1.00 32.00 167 PHE B O 1
ATOM 2463 N N . GLU B 1 176 ? 0.543 49.255 61.356 1.00 33.30 168 GLU B N 1
ATOM 2464 C CA . GLU B 1 176 ? 1.698 48.502 61.833 1.00 34.45 168 GLU B CA 1
ATOM 2465 C C . GLU B 1 176 ? 2.125 47.440 60.816 1.00 35.36 168 GLU B C 1
ATOM 2466 O O . GLU B 1 176 ? 1.350 46.546 60.493 1.00 35.18 168 GLU B O 1
ATOM 2472 N N . ASP B 1 177 ? 3.356 47.543 60.318 1.00 36.81 169 ASP B N 1
ATOM 2473 C CA . ASP B 1 177 ? 3.947 46.488 59.499 1.00 38.25 169 ASP B CA 1
ATOM 2474 C C . ASP B 1 177 ? 4.124 45.231 60.341 1.00 39.61 169 ASP B C 1
ATOM 2475 O O . ASP B 1 177 ? 4.555 45.322 61.494 1.00 40.03 169 ASP B O 1
ATOM 2480 N N . LEU B 1 178 ? 3.799 44.064 59.783 1.00 40.96 170 LEU B N 1
ATOM 2481 C CA . LEU B 1 178 ? 4.061 42.793 60.476 1.00 42.36 170 LEU B CA 1
ATOM 2482 C C . LEU B 1 178 ? 5.016 41.892 59.675 1.00 43.12 170 LEU B C 1
ATOM 2483 O O . LEU B 1 178 ? 4.697 41.492 58.551 1.00 43.58 170 LEU B O 1
ATOM 2488 N N . PRO B 1 179 ? 6.201 41.585 60.251 1.00 43.72 171 PRO B N 1
ATOM 2489 C CA . PRO B 1 179 ? 7.244 40.824 59.572 1.00 43.70 171 PRO B CA 1
ATOM 2490 C C . PRO B 1 179 ? 7.074 39.309 59.733 1.00 44.24 171 PRO B C 1
ATOM 2491 O O . PRO B 1 179 ? 8.035 38.547 59.552 1.00 44.64 171 PRO B O 1
#

Foldseek 3Di:
DDDWDPVDWKKKKKAFWAAPPPDDDTIWGDDDPVVLVVCVVVAQFKFKAWKKWACFVVPHVDIGDRFIKIWHFYPVSTIIGIDTPDCPVDDRGGIMMMTITRGTDGGPDDDDDPVVVVVVVVVVSVVSVVVCVPPVRVVCRPDCVVVDDDPDPTDMGTDD/DPDFKKKWKAFWAAAPPPDDDGIWGDDDPVRLVVCVVVEQFWFKAWKKKACFVVHRPDIGDRFIWIWHWYFVVGTTIGIGTPDCPPDDGGGIMMMTTTDTTDGGPDDDDDPVVVVVVVVVVVVVSVVVCVPPVRVCCRVDCVVVDPDDDPGDMGTDD

Sequence (317 aa):
HMRQTGSFQPFFLRGKVVHSQLGFPTANIGLDKDVMECLQPYKNLVVYGWGTVSQVPGKERESFGPYPFAASIGFNTLTVEPYFLHEFGWDFYGAVVKIIVLGEIRSMGSFHSLQALVDTIKSDVQFTRDMLQKPQLQEFSRHSLFESPSSTIPYFEDLPGSFQPFFLRGKVVHGSQLGFPTANIGLDKDVMECLQPYKNLVVYGWGTVSQVPGKERESFGPYPFAASIGFEKTLTVEPYFLHEFGWDFYGAVVKIIVLGEIRSMGSFHSLQALVDTIKSDVQFTRDMLQKPQLQEFSRHSLFESPSSTIPYFEDLP

CATH classification: 2.40.30.30

Secondary structure (DSSP, 8-state):
-----TTS--EEEEEEEE---S-----EE---HHHHHHHGGGTTEEEEEEEEEEEETTEEEEEEEEEEEEEEEE----EEEEEESS--SS--TT-EEEEEEEEEEEE----SSHHHHHHHHHHHHHHHHHHHTSHHHHGGGG-TTTS-----SSEEEE--/-----EEEEEEEE----S-----EE---HHHHHHTGGGTTEEEEEEEEEEEETTEEEEEEEEEEEEEEEE-----EEEEEESS--SS--TT-EEEEEEEEEEEE----SSHHHHHHHHHHHHHHHHHHHHSHHHHGGGG-GGGS-----SSEEEE--

Nearest PDB structures (foldseek):
  3bnw-assembly3_A  TM=1.006E+00  e=9.851E-31  Trypanosoma brucei
  3bnw-assembly3_B-2  TM=9.939E-01  e=1.909E-26  Trypanosoma brucei
  1p4m-assembly1_A  TM=7.634E-01  e=2.047E-07  Homo sapiens
  4uzf-assembly1_B  TM=6.445E-01  e=1.253E-04  Corynebacterium ammoniagenes
  3zug-assembly1_A  TM=5.879E-01  e=1.477E-04  Corynebacterium ammoniagenes